Protein AF-0000000074180833 (afdb_homodimer)

Foldseek 3Di:
DPDPPDDFLDPPQWDDDPQKTKHWDFWWDFLVVQQVVQQVDDDVPWTKGFADDADPVSQVVQVVNVCVVPNPDFFKAFGQWFQVPHPPDIDGPRRDDPHDFFADPCPDPLQVVHDPAGQTTKIFGDDPVDPDTHIYGGHRGGIGIGMMMIGGPDPD/DPDPPDDFLDPPQWDDDPQKTKHWDFWWDFLVVQQVVQQVDDDVPWTKGFADDADPVSQVVVVVNVCVVPNPDWFKAFGQWFQVVHPPDIDGPRRDDPRDFFADPCPDPLQVVHDPAGQTTKIFGDDPVDPDTHIYGGHRGGIGIGMMMIGGPDPD

Radius of gyration: 21.9 Å; Cα contacts (8 Å, |Δi|>4): 669; chains: 2; bounding box: 54×66×47 Å

Solvent-accessible surface area (backbone atoms only — not comparable to full-atom values): 16828 Å² total; per-residue (Å²): 126,49,66,70,58,11,56,60,50,35,62,91,88,36,44,74,55,95,67,26,21,34,37,58,42,82,48,73,28,27,50,67,55,44,34,52,55,24,44,74,40,62,56,88,92,45,56,20,22,26,29,76,57,69,41,70,69,51,48,53,46,55,51,48,55,44,39,54,41,44,63,93,56,80,58,51,27,39,40,20,40,28,18,79,90,40,83,89,50,66,41,33,74,72,68,55,82,81,77,46,86,56,58,30,93,79,36,73,52,51,32,75,88,49,67,93,54,63,23,39,27,30,27,41,33,65,40,88,90,38,93,52,73,26,30,38,46,32,51,44,76,53,62,31,23,34,34,28,29,31,73,32,60,72,54,97,126,50,63,71,60,14,54,58,50,36,62,92,86,36,44,77,56,95,70,26,21,33,38,58,40,82,48,74,27,26,51,69,56,43,34,53,56,25,45,74,40,63,57,89,92,43,57,21,22,27,29,75,57,68,41,72,70,50,47,54,46,55,51,49,54,45,40,56,42,43,64,92,56,78,58,51,27,41,40,20,40,30,18,79,90,41,82,90,50,66,41,32,74,72,68,54,81,80,77,45,84,56,58,31,93,80,36,74,52,52,32,75,88,48,69,95,55,63,23,38,26,30,27,40,34,66,40,89,93,39,94,54,74,25,33,38,46,32,49,44,76,53,63,32,24,35,34,28,30,30,73,32,59,72,51,92

Secondary structure (DSSP, 8-state):
--------SS-TT-EEETTEEEEEEEEEE-HHHHHHHHHT-EETTEEPEEPP--SHHHHHHHHHHHHHHSTT----EEEEEE-SSSTT--EETT--------B-TT---TTTTSSS----EEEEE--TT-SS-EEEEE-TTS-EEEEEEEE-----/--------SS-TT-EEETTEEEEEEEEEE-HHHHHHHHHT-EETTEEPEEPP--SHHHHHHHHHHHHHHSTT----EEEEEE-SSSTT--EETT--------B-TT---TTTTS-S----EEEEE--TT-SS-EEEEE-TTS-EEEEEEEE-----

InterPro domains:
  IPR001304 C-type lectin-like [PF00059] (28-149)
  IPR001304 C-type lectin-like [PS50041] (17-149)
  IPR001304 C-type lectin-like [SM00034] (10-149)
  IPR016186 C-type lectin-like/link domain superfamily [G3DSA:3.10.100.10] (4-153)
  IPR016187 C-type lectin fold [SSF56436] (8-151)
  IPR018378 C-type lectin, conserved site [PS00615] (121-148)
  IPR033988 CEL-1-like C-type lectin-like domain [cd03589] (10-150)
  IPR050111 C-type lectin and snaclec domain-containing protein [PTHR22803] (10-151)

Sequence (312 aa):
MPELPRASLCPLFWMEFKGHCYRFFPLNKTWAEADFYCSEFSIGRKSAKLASIHSWEENVFVYDLVNSCVPGIPADIWTGLHDHRQEGQFEWTDGSSYDYSYWDGSQPDDGVHADPEEEDCVQIWYRPSSALRSWNDNTCNHKFPFVCKIASLTIHMPELPRASLCPLFWMEFKGHCYRFFPLNKTWAEADFYCSEFSIGRKSAKLASIHSWEENVFVYDLVNSCVPGIPADIWTGLHDHRQEGQFEWTDGSSYDYSYWDGSQPDDGVHADPEEEDCVQIWYRPSSALRSWNDNTCNHKFPFVCKIASLTIH

Structure (mmCIF, N/CA/C/O backbone):
data_AF-0000000074180833-model_v1
#
loop_
_entity.id
_entity.type
_entity.pdbx_description
1 polymer 'C-type lectin domain containing 19A'
#
loop_
_atom_site.group_PDB
_atom_site.id
_atom_site.type_symbol
_atom_site.label_atom_id
_atom_site.label_alt_id
_atom_site.label_comp_id
_atom_site.label_asym_id
_atom_site.label_entity_id
_atom_site.label_seq_id
_atom_site.pdbx_PDB_ins_code
_atom_site.Cartn_x
_atom_site.Cartn_y
_atom_site.Cartn_z
_atom_site.occupancy
_atom_site.B_iso_or_equiv
_atom_site.auth_seq_id
_atom_site.auth_comp_id
_atom_site.auth_asym_id
_atom_site.auth_atom_id
_atom_site.pdbx_PDB_model_num
ATOM 1 N N . MET A 1 1 ? -33.906 3.855 -0.219 1 28.27 1 MET A N 1
ATOM 2 C CA . MET A 1 1 ? -33.156 3.732 1.027 1 28.27 1 MET A CA 1
ATOM 3 C C . MET A 1 1 ? -31.641 3.662 0.753 1 28.27 1 MET A C 1
ATOM 5 O O . MET A 1 1 ? -31.203 2.861 -0.07 1 28.27 1 MET A O 1
ATOM 9 N N . PRO A 1 2 ? -30.891 4.742 0.968 1 34.78 2 PRO A N 1
ATOM 10 C CA . PRO A 1 2 ? -29.531 4.871 0.442 1 34.78 2 PRO A CA 1
ATOM 11 C C . PRO A 1 2 ? -28.641 3.678 0.798 1 34.78 2 PRO A C 1
ATOM 13 O O . PRO A 1 2 ? -28.844 3.041 1.836 1 34.78 2 PRO A O 1
ATOM 16 N N . GLU A 1 3 ? -28.344 2.932 -0.045 1 35.91 3 GLU A N 1
ATOM 17 C CA . GLU A 1 3 ? -27.625 1.681 0.172 1 35.91 3 GLU A CA 1
ATOM 18 C C . GLU A 1 3 ? -26.438 1.884 1.104 1 35.91 3 GLU A C 1
ATOM 20 O O . GLU A 1 3 ? -25.672 2.842 0.948 1 35.91 3 GLU A O 1
ATOM 25 N N . LEU A 1 4 ? -26.516 1.565 2.365 1 40.34 4 LEU A N 1
ATOM 26 C CA . LEU A 1 4 ? -25.609 1.71 3.492 1 40.34 4 LEU A CA 1
ATOM 27 C C . LEU A 1 4 ? -24.203 1.274 3.107 1 40.34 4 LEU A C 1
ATOM 29 O O . LEU A 1 4 ? -24.016 0.23 2.475 1 40.34 4 LEU A O 1
ATOM 33 N N . PRO A 1 5 ? -23.219 2.131 3.025 1 46.16 5 PRO A N 1
ATOM 34 C CA . PRO A 1 5 ? -21.859 1.844 2.602 1 46.16 5 PRO A CA 1
ATOM 35 C C . PRO A 1 5 ? -21.25 0.636 3.318 1 46.16 5 PRO A C 1
ATOM 37 O O . PRO A 1 5 ? -21.516 0.426 4.504 1 46.16 5 PRO A O 1
ATOM 40 N N . ARG A 1 6 ? -21.188 -0.464 2.824 1 48.06 6 ARG A N 1
ATOM 41 C CA . ARG A 1 6 ? -20.703 -1.73 3.367 1 48.06 6 ARG A CA 1
ATOM 42 C C . ARG A 1 6 ? -19.25 -1.625 3.779 1 48.06 6 ARG A C 1
ATOM 44 O O . ARG A 1 6 ? -18.438 -1.026 3.068 1 48.06 6 ARG A O 1
ATOM 51 N N . ALA A 1 7 ? -18.984 -1.642 5.184 1 53.84 7 ALA A N 1
ATOM 52 C CA . ALA A 1 7 ? -17.641 -1.723 5.773 1 53.84 7 ALA A CA 1
ATOM 53 C C . ALA A 1 7 ? -16.812 -2.811 5.102 1 53.84 7 ALA A C 1
ATOM 55 O O . ALA A 1 7 ? -17.359 -3.814 4.633 1 53.84 7 ALA A O 1
ATOM 56 N N . SER A 1 8 ? -15.609 -2.527 4.742 1 62.62 8 SER A N 1
ATOM 57 C CA . SER A 1 8 ? -14.727 -3.537 4.16 1 62.62 8 SER A CA 1
ATOM 58 C C . SER A 1 8 ? -14.695 -4.801 5.012 1 62.62 8 SER A C 1
ATOM 60 O O . SER A 1 8 ? -14.711 -4.727 6.242 1 62.62 8 SER A O 1
ATOM 62 N N . LEU A 1 9 ? -14.984 -6.031 4.367 1 78.12 9 LEU A N 1
ATOM 63 C CA . LEU A 1 9 ? -14.93 -7.344 5 1 78.12 9 LEU A CA 1
ATOM 64 C C . LEU A 1 9 ? -13.492 -7.836 5.109 1 78.12 9 LEU A C 1
ATOM 66 O O . LEU A 1 9 ? -13.25 -9 5.453 1 78.12 9 LEU A O 1
ATOM 70 N N . CYS A 1 10 ? -12.586 -6.871 4.82 1 88.88 10 CYS A N 1
ATOM 71 C CA . CYS A 1 10 ? -11.18 -7.254 4.891 1 88.88 10 CYS A CA 1
ATOM 72 C C . CYS A 1 10 ? -10.508 -6.625 6.105 1 88.88 10 CYS A C 1
ATOM 74 O O . CYS A 1 10 ? -10.914 -5.559 6.566 1 88.88 10 CYS A O 1
ATOM 76 N N . PRO A 1 11 ? -9.469 -7.348 6.695 1 88.38 11 PRO A N 1
ATOM 77 C CA . PRO A 1 11 ? -8.68 -6.719 7.758 1 88.38 11 PRO A CA 1
ATOM 78 C C . PRO A 1 11 ? -8.047 -5.398 7.32 1 88.38 11 PRO A C 1
ATOM 80 O O . PRO A 1 11 ? -7.922 -5.137 6.121 1 88.38 11 PRO A O 1
ATOM 83 N N . LEU A 1 12 ? -7.695 -4.605 8.312 1 88.5 12 LEU A N 1
ATOM 84 C CA . LEU A 1 12 ? -7.031 -3.338 8.023 1 88.5 12 LEU A CA 1
ATOM 85 C C . LEU A 1 12 ? -5.793 -3.555 7.16 1 88.5 12 LEU A C 1
ATOM 87 O O . LEU A 1 12 ? -5.016 -4.48 7.406 1 88.5 12 LEU A O 1
ATOM 91 N N . PHE A 1 13 ? -5.652 -2.758 6.051 1 92 13 PHE A N 1
ATOM 92 C CA . PHE A 1 13 ? -4.523 -2.664 5.133 1 92 13 PHE A CA 1
ATOM 93 C C . PHE A 1 13 ? -4.57 -3.783 4.098 1 92 13 PHE A C 1
ATOM 95 O O . PHE A 1 13 ? -3.607 -3.994 3.357 1 92 13 PHE A O 1
ATOM 102 N N . TRP A 1 14 ? -5.641 -4.57 4.172 1 93.06 14 TRP A N 1
ATOM 103 C CA . TRP A 1 14 ? -5.918 -5.492 3.076 1 93.06 14 TRP A CA 1
ATOM 104 C C . TRP A 1 14 ? -6.934 -4.898 2.105 1 93.06 14 TRP A C 1
ATOM 106 O O . TRP A 1 14 ? -7.883 -4.23 2.523 1 93.06 14 TRP A O 1
ATOM 116 N N . MET A 1 15 ? -6.75 -5.188 0.829 1 92.88 15 MET A N 1
ATOM 117 C CA . MET A 1 15 ? -7.613 -4.629 -0.208 1 92.88 15 MET A CA 1
ATOM 118 C C . MET A 1 15 ? -8.594 -5.672 -0.721 1 92.88 15 MET A C 1
ATOM 120 O O . MET A 1 15 ? -8.211 -6.805 -1.015 1 92.88 15 MET A O 1
ATOM 124 N N . GLU A 1 16 ? -9.828 -5.219 -0.763 1 91.12 16 GLU A N 1
ATOM 125 C CA . GLU A 1 16 ? -10.859 -6.141 -1.216 1 91.12 16 GLU A CA 1
ATOM 126 C C . GLU A 1 16 ? -10.984 -6.133 -2.738 1 91.12 16 GLU A C 1
ATOM 128 O O . GLU A 1 16 ? -10.938 -5.07 -3.363 1 91.12 16 GLU A O 1
ATOM 133 N N . PHE A 1 17 ? -11.117 -7.352 -3.312 1 93 17 PHE A N 1
ATOM 134 C CA . PHE A 1 17 ? -11.43 -7.523 -4.727 1 93 17 PHE A CA 1
ATOM 135 C C . PHE A 1 17 ? -12.266 -8.773 -4.949 1 93 17 PHE A C 1
ATOM 137 O O . PHE A 1 17 ? -11.789 -9.891 -4.758 1 93 17 PHE A O 1
ATOM 144 N N . LYS A 1 18 ? -13.477 -8.578 -5.316 1 91.56 18 LYS A N 1
ATOM 145 C CA . LYS A 1 18 ? -14.406 -9.641 -5.68 1 91.56 18 LYS A CA 1
ATOM 146 C C . LYS A 1 18 ? -14.438 -10.734 -4.617 1 91.56 18 LYS A C 1
ATOM 148 O O . LYS A 1 18 ? -14.266 -11.914 -4.926 1 91.56 18 LYS A O 1
ATOM 153 N N . GLY A 1 19 ? -14.617 -10.344 -3.391 1 90.12 19 GLY A N 1
ATOM 154 C CA . GLY A 1 19 ? -14.891 -11.273 -2.307 1 90.12 19 GLY A CA 1
ATOM 155 C C . GLY A 1 19 ? -13.633 -11.805 -1.649 1 90.12 19 GLY A C 1
ATOM 156 O O . GLY A 1 19 ? -13.703 -12.703 -0.803 1 90.12 19 GLY A O 1
ATOM 157 N N . HIS A 1 20 ? -12.5 -11.32 -2.055 1 94.56 20 HIS A N 1
ATOM 158 C CA . HIS A 1 20 ? -11.234 -11.711 -1.449 1 94.56 20 HIS A CA 1
ATOM 159 C C . HIS A 1 20 ? -10.438 -10.484 -0.995 1 94.56 20 HIS A C 1
ATOM 161 O O . HIS A 1 20 ? -10.672 -9.375 -1.476 1 94.56 20 HIS A O 1
ATOM 167 N N . CYS A 1 21 ? -9.586 -10.742 -0.069 1 94.81 21 CYS A N 1
ATOM 168 C CA . CYS A 1 21 ? -8.695 -9.711 0.456 1 94.81 21 CYS A CA 1
ATOM 169 C C . CYS A 1 21 ? -7.254 -9.969 0.035 1 94.81 21 CYS A C 1
ATOM 171 O O . CYS A 1 21 ? -6.773 -11.102 0.103 1 94.81 21 CYS A O 1
ATOM 173 N N . TYR A 1 22 ? -6.633 -8.891 -0.396 1 96.62 22 TYR A N 1
ATOM 174 C CA . TYR A 1 22 ? -5.27 -8.984 -0.896 1 96.62 22 TYR A CA 1
ATOM 175 C C . TYR A 1 22 ? -4.348 -8.023 -0.161 1 96.62 22 TYR A C 1
ATOM 177 O O . TYR A 1 22 ? -4.766 -6.922 0.214 1 96.62 22 TYR A O 1
ATOM 185 N N . ARG A 1 23 ? -3.111 -8.383 0.013 1 96.25 23 ARG A N 1
ATOM 186 C CA . ARG A 1 23 ? -2.111 -7.484 0.581 1 96.25 23 ARG A CA 1
ATOM 187 C C . ARG A 1 23 ? -0.733 -7.754 -0.016 1 96.25 23 ARG A C 1
ATOM 189 O O . ARG A 1 23 ? -0.323 -8.906 -0.15 1 96.25 23 ARG A O 1
ATOM 196 N N . PHE A 1 24 ? -0.139 -6.672 -0.469 1 95.31 24 PHE A N 1
ATOM 197 C CA . PHE A 1 24 ? 1.22 -6.734 -0.996 1 95.31 24 PHE A CA 1
ATOM 198 C C . PHE A 1 24 ? 2.242 -6.594 0.125 1 95.31 24 PHE A C 1
ATOM 200 O O . PHE A 1 24 ? 2.088 -5.754 1.014 1 95.31 24 PHE A O 1
ATOM 207 N N . PHE A 1 25 ? 3.219 -7.406 0.114 1 95.12 25 PHE A N 1
ATOM 208 C CA . PHE A 1 25 ? 4.328 -7.328 1.058 1 95.12 25 PHE A CA 1
ATOM 209 C C . PHE A 1 25 ? 5.641 -7.07 0.329 1 95.12 25 PHE A C 1
ATOM 211 O O . PHE A 1 25 ? 6.172 -7.957 -0.343 1 95.12 25 PHE A O 1
ATOM 218 N N . PRO A 1 26 ? 6.137 -5.902 0.49 1 92.31 26 PRO A N 1
ATOM 219 C CA . PRO A 1 26 ? 7.406 -5.562 -0.16 1 92.31 26 PRO A CA 1
ATOM 220 C C . PRO A 1 26 ? 8.617 -6.137 0.57 1 92.31 26 PRO A C 1
ATOM 222 O O . PRO A 1 26 ? 9.547 -5.402 0.903 1 92.31 26 PRO A O 1
ATOM 225 N N . LEU A 1 27 ? 8.648 -7.395 0.809 1 92.88 27 LEU A N 1
ATOM 226 C CA . LEU A 1 27 ? 9.711 -8.172 1.438 1 92.88 27 LEU A CA 1
ATOM 227 C C . LEU A 1 27 ? 10.25 -9.227 0.483 1 92.88 27 LEU A C 1
ATOM 229 O O . LEU A 1 27 ? 9.477 -9.977 -0.123 1 92.88 27 LEU A O 1
ATOM 233 N N . ASN A 1 28 ? 11.539 -9.219 0.382 1 95.25 28 ASN A N 1
ATOM 234 C CA . ASN A 1 28 ? 12.141 -10.242 -0.473 1 95.25 28 ASN A CA 1
ATOM 235 C C . ASN A 1 28 ? 12.258 -11.578 0.252 1 95.25 28 ASN A C 1
ATOM 237 O O . ASN A 1 28 ? 13.023 -11.703 1.206 1 95.25 28 ASN A O 1
ATOM 241 N N . LYS A 1 29 ? 11.5 -12.523 -0.251 1 97.56 29 LYS A N 1
ATOM 242 C CA . LYS A 1 29 ? 11.492 -13.867 0.32 1 97.56 29 LYS A CA 1
ATOM 243 C C . LYS A 1 29 ? 11.5 -14.93 -0.775 1 97.56 29 LYS A C 1
ATOM 245 O O . LYS A 1 29 ? 11.133 -14.656 -1.918 1 97.56 29 LYS A O 1
ATOM 250 N N . THR A 1 30 ? 12.008 -16.141 -0.443 1 98.19 30 THR A N 1
ATOM 251 C CA . THR A 1 30 ? 11.789 -17.266 -1.34 1 98.19 30 THR A CA 1
ATOM 252 C C . THR A 1 30 ? 10.305 -17.594 -1.448 1 98.19 30 THR A C 1
ATOM 254 O O . THR A 1 30 ? 9.5 -17.109 -0.647 1 98.19 30 THR A O 1
ATOM 257 N N . TRP A 1 31 ? 10.023 -18.391 -2.432 1 98.06 31 TRP A N 1
ATOM 258 C CA . TRP A 1 31 ? 8.617 -18.719 -2.646 1 98.06 31 TRP A CA 1
ATOM 259 C C . TRP A 1 31 ? 8.016 -19.391 -1.408 1 98.06 31 TRP A C 1
ATOM 261 O O . TRP A 1 31 ? 6.934 -19 -0.958 1 98.06 31 TRP A O 1
ATOM 271 N N . ALA A 1 32 ? 8.75 -20.391 -0.841 1 98.06 32 ALA A N 1
ATOM 272 C CA . ALA A 1 32 ? 8.281 -21.125 0.333 1 98.06 32 ALA A CA 1
ATOM 273 C C . ALA A 1 32 ? 8.141 -20.188 1.538 1 98.06 32 ALA A C 1
ATOM 275 O O . ALA A 1 32 ? 7.156 -20.266 2.273 1 98.06 32 ALA A O 1
ATOM 276 N N . GLU A 1 33 ? 9.117 -19.344 1.721 1 98.56 33 GLU A N 1
ATOM 277 C CA . GLU A 1 33 ? 9.07 -18.375 2.816 1 98.56 33 GLU A CA 1
ATOM 278 C C . GLU A 1 33 ? 7.895 -17.406 2.654 1 98.56 33 GLU A C 1
ATOM 280 O O . GLU A 1 33 ? 7.246 -17.047 3.637 1 98.56 33 GLU A O 1
ATOM 285 N N . ALA A 1 34 ? 7.684 -16.984 1.454 1 98.62 34 ALA A N 1
ATOM 286 C CA . ALA A 1 34 ? 6.582 -16.062 1.17 1 98.62 34 ALA A CA 1
ATOM 287 C C . ALA A 1 34 ? 5.234 -16.703 1.488 1 98.62 34 ALA A C 1
ATOM 289 O O . ALA A 1 34 ? 4.375 -16.094 2.115 1 98.62 34 ALA A O 1
ATOM 290 N N . ASP A 1 35 ? 5.062 -17.969 1.062 1 98.5 35 ASP A N 1
ATOM 291 C CA . ASP A 1 35 ? 3.811 -18.672 1.336 1 98.5 35 ASP A CA 1
ATOM 292 C C . ASP A 1 35 ? 3.604 -18.859 2.838 1 98.5 35 ASP A C 1
ATOM 294 O O . ASP A 1 35 ? 2.486 -18.719 3.338 1 98.5 35 ASP A O 1
ATOM 298 N N . PHE A 1 36 ? 4.656 -19.156 3.475 1 98.38 36 PHE A N 1
ATOM 299 C CA . PHE A 1 36 ? 4.59 -19.312 4.922 1 98.38 36 PHE A CA 1
ATOM 300 C C . PHE A 1 36 ? 4.238 -17.984 5.586 1 98.38 36 PHE A C 1
ATOM 302 O O . PHE A 1 36 ? 3.439 -17.938 6.523 1 98.38 36 PHE A O 1
ATOM 309 N N . TYR A 1 37 ? 4.816 -16.984 5.148 1 98.12 37 TYR A N 1
ATOM 310 C CA . TYR A 1 37 ? 4.527 -15.664 5.688 1 98.12 37 TYR A CA 1
ATOM 311 C C . TYR A 1 37 ? 3.049 -15.32 5.531 1 98.12 37 TYR A C 1
ATOM 313 O O . TYR A 1 37 ? 2.418 -14.828 6.469 1 98.12 37 TYR A O 1
ATOM 321 N N . CYS A 1 38 ? 2.492 -15.562 4.355 1 98.5 38 CYS A N 1
ATOM 322 C CA . CYS A 1 38 ? 1.073 -15.32 4.121 1 98.5 38 CYS A CA 1
ATOM 323 C C . CYS A 1 38 ? 0.212 -16.109 5.098 1 98.5 38 CYS A C 1
ATOM 325 O O . CYS A 1 38 ? -0.794 -15.602 5.598 1 98.5 38 CYS A O 1
ATOM 327 N N . SER A 1 39 ? 0.581 -17.297 5.418 1 97.75 39 SER A N 1
ATOM 328 C CA . SER A 1 39 ? -0.226 -18.188 6.246 1 97.75 39 SER A CA 1
ATOM 329 C C . SER A 1 39 ? -0.334 -17.672 7.676 1 97.75 39 SER A C 1
ATOM 331 O O . SER A 1 39 ? -1.17 -18.141 8.453 1 97.75 39 SER A O 1
ATOM 333 N N . GLU A 1 40 ? 0.488 -16.719 8.023 1 96.38 40 GLU A N 1
ATOM 334 C CA . GLU A 1 40 ? 0.442 -16.109 9.352 1 96.38 40 GLU A CA 1
ATOM 335 C C . GLU A 1 40 ? -0.807 -15.25 9.531 1 96.38 40 GLU A C 1
ATOM 337 O O . GLU A 1 40 ? -1.161 -14.875 10.648 1 96.38 40 GLU A O 1
ATOM 342 N N . PHE A 1 41 ? -1.421 -14.938 8.469 1 95.56 41 PHE A N 1
ATOM 343 C CA . PHE A 1 41 ? -2.637 -14.133 8.508 1 95.56 41 PHE A CA 1
ATOM 344 C C . PHE A 1 41 ? -3.871 -15.008 8.32 1 95.56 41 PHE A C 1
ATOM 346 O O . PHE A 1 41 ? -3.875 -15.906 7.473 1 95.56 41 PHE A O 1
ATOM 353 N N . SER A 1 42 ? -4.828 -14.773 9.156 1 93.06 42 SER A N 1
ATOM 354 C CA . SER A 1 42 ? -6.039 -15.586 9.078 1 93.06 42 SER A CA 1
ATOM 355 C C . SER A 1 42 ? -7.285 -14.75 9.367 1 93.06 42 SER A C 1
ATOM 357 O O . SER A 1 42 ? -7.199 -13.703 10.008 1 93.06 42 SER A O 1
ATOM 359 N N . ILE A 1 43 ? -8.289 -15.062 8.719 1 86.75 43 ILE A N 1
ATOM 360 C CA . ILE A 1 43 ? -9.633 -14.594 9.023 1 86.75 43 ILE A CA 1
ATOM 361 C C . ILE A 1 43 ? -10.508 -15.766 9.445 1 86.75 43 ILE A C 1
ATOM 363 O O . ILE A 1 43 ? -10.828 -16.641 8.633 1 86.75 43 ILE A O 1
ATOM 367 N N . GLY A 1 44 ? -10.906 -15.758 10.68 1 84.31 44 GLY A N 1
ATOM 368 C CA . GLY A 1 44 ? -11.57 -16.953 11.18 1 84.31 44 GLY A CA 1
ATOM 369 C C . GLY A 1 44 ? -10.711 -18.203 11.086 1 84.31 44 GLY A C 1
ATOM 370 O O . GLY A 1 44 ? -9.578 -18.219 11.578 1 84.31 44 GLY A O 1
ATOM 371 N N . ARG A 1 45 ? -11.289 -19.172 10.406 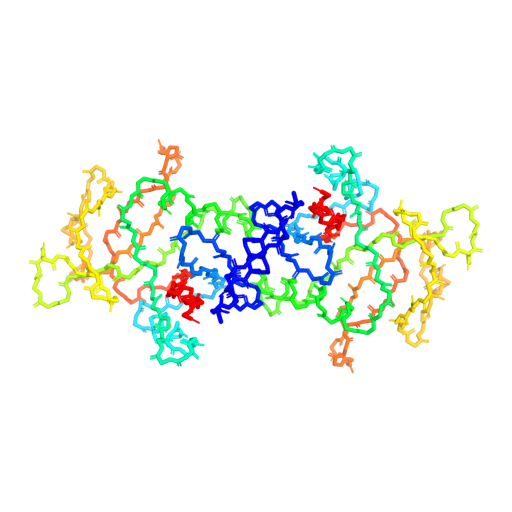1 86.94 45 ARG A N 1
ATOM 372 C CA . ARG A 1 45 ? -10.57 -20.422 10.281 1 86.94 45 ARG A CA 1
ATOM 373 C C . ARG A 1 45 ? -9.789 -20.484 8.969 1 86.94 45 ARG A C 1
ATOM 375 O O . ARG A 1 45 ? -9.078 -21.453 8.703 1 86.94 45 ARG A O 1
ATOM 382 N N . LYS A 1 46 ? -9.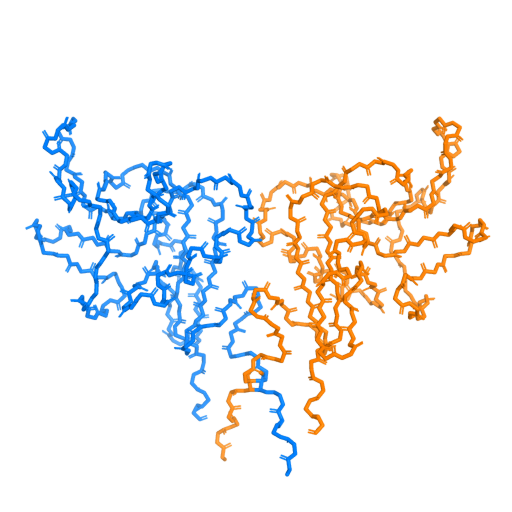875 -19.406 8.219 1 90.44 46 LYS A N 1
ATOM 383 C CA . LYS A 1 46 ? -9.203 -19.422 6.922 1 90.44 46 LYS A CA 1
ATOM 384 C C . LYS A 1 46 ? -7.867 -18.688 6.984 1 90.44 46 LYS A C 1
ATOM 386 O O . LYS A 1 46 ? -7.789 -17.578 7.539 1 90.44 46 LYS A O 1
ATOM 391 N N . SER A 1 47 ? -6.828 -19.359 6.484 1 95.31 47 SER A N 1
ATOM 392 C CA . SER A 1 47 ? -5.5 -18.75 6.438 1 95.31 47 SER A CA 1
ATOM 393 C C . SER A 1 47 ? -5.191 -18.203 5.047 1 95.31 47 SER A C 1
ATOM 395 O O . SER A 1 47 ? -5.656 -18.75 4.043 1 95.31 47 SER A O 1
ATOM 397 N N . ALA A 1 48 ? -4.441 -17.109 5.062 1 97.94 48 ALA A N 1
ATOM 398 C CA . ALA A 1 48 ? -4.027 -16.531 3.783 1 97.94 48 ALA A CA 1
ATOM 399 C C . ALA A 1 48 ? -2.971 -17.406 3.107 1 97.94 48 ALA A C 1
ATOM 401 O O . ALA A 1 48 ? -2.279 -18.172 3.771 1 97.94 48 ALA A O 1
ATOM 402 N N . LYS A 1 49 ? -2.926 -17.297 1.775 1 98.44 49 LYS A N 1
ATOM 403 C CA . LYS A 1 49 ? -1.924 -17.938 0.924 1 98.44 49 LYS A CA 1
ATOM 404 C C . LYS A 1 49 ? -1.394 -16.953 -0.122 1 98.44 49 LYS A C 1
ATOM 406 O O . LYS A 1 49 ? -1.949 -15.867 -0.304 1 98.44 49 LYS A O 1
ATOM 411 N N . LEU A 1 50 ? -0.262 -17.328 -0.69 1 98.81 50 LEU A N 1
ATOM 412 C CA . LEU A 1 50 ? 0.12 -16.578 -1.887 1 98.81 50 LEU A CA 1
ATOM 413 C C . LEU A 1 50 ? -1.039 -16.516 -2.875 1 98.81 50 LEU A C 1
ATOM 415 O O . LEU A 1 50 ? -1.779 -17.484 -3.041 1 98.81 50 LEU A O 1
ATOM 419 N N . ALA A 1 51 ? -1.101 -15.414 -3.582 1 98.56 51 ALA A N 1
ATOM 420 C CA . ALA A 1 51 ? -2.297 -15.07 -4.348 1 98.56 51 ALA A CA 1
ATOM 421 C C . ALA A 1 51 ? -2.492 -16.031 -5.52 1 98.56 51 ALA A C 1
ATOM 423 O O . ALA A 1 51 ? -1.548 -16.312 -6.262 1 98.56 51 ALA A O 1
ATOM 424 N N . SER A 1 52 ? -3.701 -16.547 -5.598 1 98.69 52 SER A N 1
ATOM 425 C CA . SER A 1 52 ? -4.156 -17.219 -6.816 1 98.69 52 SER A CA 1
ATOM 426 C C . SER A 1 52 ? -4.871 -16.234 -7.738 1 98.69 52 SER A C 1
ATOM 428 O O . SER A 1 52 ? -5.414 -15.227 -7.285 1 98.69 52 SER A O 1
ATOM 430 N N . ILE A 1 53 ? -4.824 -16.469 -9.016 1 97.81 53 ILE A N 1
ATOM 431 C CA . ILE A 1 53 ? -5.383 -15.562 -10.016 1 97.81 53 ILE A CA 1
ATOM 432 C C . ILE A 1 53 ? -6.262 -16.344 -10.984 1 97.81 53 ILE A C 1
ATOM 434 O O . ILE A 1 53 ? -5.805 -17.312 -11.602 1 97.81 53 ILE A O 1
ATOM 438 N N . HIS A 1 54 ? -7.559 -15.867 -11.156 1 98.06 54 HIS A N 1
ATOM 439 C CA . HIS A 1 54 ? -8.516 -16.703 -11.867 1 98.06 54 HIS A CA 1
ATOM 440 C C . HIS A 1 54 ? -9.18 -15.945 -13.008 1 98.06 54 HIS A C 1
ATOM 442 O O . HIS A 1 54 ? -10.156 -16.422 -13.594 1 98.06 54 HIS A O 1
ATOM 448 N N . SER A 1 55 ? -8.688 -14.727 -13.281 1 97.06 55 SER A N 1
ATOM 449 C CA . SER A 1 55 ? -9.203 -13.945 -14.406 1 97.06 55 SER A CA 1
ATOM 450 C C . SER A 1 55 ? -8.25 -12.812 -14.773 1 97.06 55 SER A C 1
ATOM 452 O O . SER A 1 55 ? -7.316 -12.508 -14.031 1 97.06 55 SER A O 1
ATOM 454 N N . TRP A 1 56 ? -8.547 -12.273 -15.961 1 94.94 56 TRP A N 1
ATOM 455 C CA . TRP A 1 56 ? -7.773 -11.117 -16.391 1 94.94 56 TRP A CA 1
ATOM 456 C C . TRP A 1 56 ? -7.938 -9.953 -15.43 1 94.94 56 TRP A C 1
ATOM 458 O O . TRP A 1 56 ? -6.961 -9.281 -15.078 1 94.94 56 TRP A O 1
ATOM 468 N N . GLU A 1 57 ? -9.102 -9.688 -14.977 1 95.94 57 GLU A N 1
ATOM 469 C CA . GLU A 1 57 ? -9.367 -8.602 -14.047 1 95.94 57 GLU A CA 1
ATOM 470 C C . GLU A 1 57 ? -8.586 -8.781 -12.742 1 95.94 57 GLU A C 1
ATOM 472 O O . GLU A 1 57 ? -8.039 -7.82 -12.203 1 95.94 57 GLU A O 1
ATOM 477 N N . GLU A 1 58 ? -8.602 -9.977 -12.289 1 96.44 58 GLU A N 1
ATOM 478 C CA . GLU A 1 58 ? -7.871 -10.281 -11.062 1 96.44 58 GLU A CA 1
ATOM 479 C C . GLU A 1 58 ? -6.363 -10.117 -11.258 1 96.44 58 GLU A C 1
ATOM 481 O O . GLU A 1 58 ? -5.664 -9.641 -10.367 1 96.44 58 GLU A O 1
ATOM 486 N N . ASN A 1 59 ? -5.879 -10.477 -12.43 1 94.88 59 ASN A N 1
ATOM 487 C CA . ASN A 1 59 ? -4.473 -10.312 -12.781 1 94.88 59 ASN A CA 1
ATOM 488 C C . ASN A 1 59 ? -4.059 -8.844 -12.773 1 94.88 59 ASN A C 1
ATOM 490 O O . ASN A 1 59 ? -3.035 -8.492 -12.188 1 94.88 59 ASN A O 1
ATOM 494 N N . VAL A 1 60 ? -4.816 -8.055 -13.359 1 92.12 60 VAL A N 1
ATOM 495 C CA . VAL A 1 60 ? -4.566 -6.621 -13.422 1 92.12 60 VAL A CA 1
ATOM 496 C C . VAL A 1 60 ? -4.652 -6.02 -12.016 1 92.12 60 VAL A C 1
ATOM 498 O O . VAL A 1 60 ? -3.84 -5.168 -11.648 1 92.12 60 VAL A O 1
ATOM 501 N N . PHE A 1 61 ? -5.586 -6.539 -11.211 1 94.19 61 PHE A N 1
ATOM 502 C CA . PHE A 1 61 ? -5.762 -6.039 -9.852 1 94.19 61 PHE A CA 1
ATOM 503 C C . PHE A 1 61 ? -4.504 -6.277 -9.023 1 94.19 61 PHE A C 1
ATOM 505 O O . PHE A 1 61 ? -4.047 -5.379 -8.312 1 94.19 61 PHE A O 1
ATOM 512 N N . VAL A 1 62 ? -4.031 -7.473 -9.109 1 94.44 62 VAL A N 1
ATOM 513 C CA . VAL A 1 62 ? -2.859 -7.836 -8.32 1 94.44 62 VAL A CA 1
ATOM 514 C C . VAL A 1 62 ? -1.686 -6.934 -8.695 1 94.44 62 VAL A C 1
ATOM 516 O O . VAL A 1 62 ? -0.994 -6.41 -7.816 1 94.44 62 VAL A O 1
ATOM 519 N N . TYR A 1 63 ? -1.551 -6.727 -9.906 1 90.94 63 TYR A N 1
ATOM 520 C CA . TYR A 1 63 ? -0.475 -5.863 -10.375 1 90.94 63 TYR A CA 1
ATOM 521 C C . TYR A 1 63 ? -0.683 -4.43 -9.906 1 90.94 63 TYR A C 1
ATOM 523 O O . TYR A 1 63 ? 0.264 -3.766 -9.477 1 90.94 63 TYR A O 1
ATOM 531 N N . ASP A 1 64 ? -1.828 -3.939 -10.055 1 91.38 64 ASP A N 1
ATOM 532 C CA . ASP A 1 64 ? -2.139 -2.572 -9.648 1 91.38 64 ASP A CA 1
ATOM 533 C C . ASP A 1 64 ? -1.938 -2.387 -8.148 1 91.38 64 ASP A C 1
ATOM 535 O O . ASP A 1 64 ? -1.544 -1.31 -7.695 1 91.38 64 ASP A O 1
ATOM 539 N N . LEU A 1 65 ? -2.305 -3.404 -7.406 1 92.62 65 LEU A N 1
ATOM 540 C CA . LEU A 1 65 ? -2.08 -3.365 -5.965 1 92.62 65 LEU A CA 1
ATOM 541 C C . LEU A 1 65 ? -0.603 -3.154 -5.652 1 92.62 65 LEU A C 1
ATOM 543 O O . LEU A 1 65 ? -0.254 -2.309 -4.824 1 92.62 65 LEU A O 1
ATOM 547 N N . VAL A 1 66 ? 0.251 -3.846 -6.332 1 91.19 66 VAL A N 1
ATOM 548 C CA . VAL A 1 66 ? 1.693 -3.729 -6.145 1 91.19 66 VAL A CA 1
ATOM 549 C C . VAL A 1 66 ? 2.152 -2.328 -6.543 1 91.19 66 VAL A C 1
ATOM 551 O O . VAL A 1 66 ? 2.887 -1.673 -5.801 1 91.19 66 VAL A O 1
ATOM 554 N N . ASN A 1 67 ? 1.676 -1.878 -7.66 1 88.75 67 ASN A N 1
ATOM 555 C CA . ASN A 1 67 ? 2.066 -0.57 -8.18 1 88.75 67 ASN A CA 1
ATOM 556 C C . ASN A 1 67 ? 1.603 0.556 -7.258 1 88.75 67 ASN A C 1
ATOM 558 O O . ASN A 1 67 ? 2.234 1.613 -7.199 1 88.75 67 ASN A O 1
ATOM 562 N N . SER A 1 68 ? 0.509 0.319 -6.582 1 89 68 SER A N 1
ATOM 563 C CA . SER A 1 68 ? -0.021 1.333 -5.676 1 89 68 SER A CA 1
ATOM 564 C C . SER A 1 68 ? 0.896 1.532 -4.477 1 89 68 SER A C 1
ATOM 566 O O . SER A 1 68 ? 0.924 2.613 -3.883 1 89 68 SER A O 1
ATOM 568 N N . CYS A 1 69 ? 1.628 0.572 -4.117 1 87.56 69 CYS A N 1
ATOM 569 C CA . CYS A 1 69 ? 2.533 0.638 -2.975 1 87.56 69 CYS A CA 1
ATOM 570 C C . CYS A 1 69 ? 3.934 1.05 -3.412 1 87.56 69 CYS A C 1
ATOM 572 O O . CYS A 1 69 ? 4.605 1.812 -2.717 1 87.56 69 CYS A O 1
ATOM 574 N N . VAL A 1 70 ? 4.363 0.54 -4.508 1 84.62 70 VAL A N 1
ATOM 575 C CA . VAL A 1 70 ? 5.699 0.83 -5.02 1 84.62 70 VAL A CA 1
ATOM 576 C C . VAL A 1 70 ? 5.625 1.173 -6.504 1 84.62 70 VAL A C 1
ATOM 578 O O . VAL A 1 70 ? 5.859 0.315 -7.359 1 84.62 70 VAL A O 1
ATOM 581 N N . PRO A 1 71 ? 5.391 2.508 -6.68 1 76.62 71 PRO A N 1
ATOM 582 C CA . PRO A 1 71 ? 5.254 2.895 -8.086 1 76.62 71 PRO A CA 1
ATOM 583 C C . PRO A 1 71 ? 6.578 2.842 -8.844 1 76.62 71 PRO A C 1
ATOM 585 O O . PRO A 1 71 ? 7.633 3.143 -8.273 1 76.62 71 PRO A O 1
ATOM 588 N N . GLY A 1 72 ? 6.488 2.549 -10.18 1 64.56 72 GLY A N 1
ATOM 589 C CA . GLY A 1 72 ? 7.598 2.736 -11.102 1 64.56 72 GLY A CA 1
ATOM 590 C C . GLY A 1 72 ? 8.594 1.596 -11.078 1 64.56 72 GLY A C 1
ATOM 591 O O . GLY A 1 72 ? 9.445 1.482 -11.969 1 64.56 72 GLY A O 1
ATOM 592 N N . ILE A 1 73 ? 8.672 0.916 -9.898 1 59.78 73 ILE A N 1
ATOM 593 C CA . ILE A 1 73 ? 9.68 -0.135 -9.883 1 59.78 73 ILE A CA 1
ATOM 594 C C . ILE A 1 73 ? 9.055 -1.46 -10.312 1 59.78 73 ILE A C 1
ATOM 596 O O . ILE A 1 73 ? 8.125 -1.949 -9.672 1 59.78 73 ILE A O 1
ATOM 600 N N . PRO A 1 74 ? 9.469 -1.751 -11.562 1 62 74 PRO A N 1
ATOM 601 C CA . PRO A 1 74 ? 9.062 -3.1 -11.969 1 62 74 PRO A CA 1
ATOM 602 C C . PRO A 1 74 ? 9.469 -4.168 -10.953 1 62 74 PRO A C 1
ATOM 604 O O . PRO A 1 74 ? 10.625 -4.211 -10.531 1 62 74 PRO A O 1
ATOM 607 N N . ALA A 1 75 ? 8.578 -4.695 -10.148 1 70.94 75 ALA A N 1
ATOM 608 C CA . ALA A 1 75 ? 8.945 -5.742 -9.203 1 70.94 75 ALA A CA 1
ATOM 609 C C . ALA A 1 75 ? 8.367 -7.09 -9.609 1 70.94 75 ALA A C 1
ATOM 611 O O . ALA A 1 75 ? 7.238 -7.16 -10.102 1 70.94 75 ALA A O 1
ATOM 612 N N . ASP A 1 76 ? 9.32 -8.078 -9.703 1 89 76 ASP A N 1
ATOM 613 C CA . ASP A 1 76 ? 8.867 -9.469 -9.758 1 89 76 ASP A CA 1
ATOM 614 C C . ASP A 1 76 ? 8.188 -9.875 -8.453 1 89 76 ASP A C 1
ATOM 616 O O . ASP A 1 76 ? 8.68 -9.555 -7.363 1 89 76 ASP A O 1
ATOM 620 N N . ILE A 1 77 ? 7.004 -10.445 -8.656 1 94.56 77 ILE A N 1
ATOM 621 C CA . ILE A 1 77 ? 6.289 -10.805 -7.438 1 94.56 77 ILE A CA 1
ATOM 622 C C . ILE A 1 77 ? 5.914 -12.289 -7.484 1 94.56 77 ILE A C 1
ATOM 624 O O . ILE A 1 77 ? 5.566 -12.812 -8.547 1 94.56 77 ILE A O 1
ATOM 628 N N . TRP A 1 78 ? 6.016 -12.906 -6.309 1 97.38 78 TRP A N 1
ATOM 629 C CA . TRP A 1 78 ? 5.57 -14.297 -6.215 1 97.38 78 TRP A CA 1
ATOM 630 C C . TRP A 1 78 ? 4.047 -14.383 -6.223 1 97.38 78 TRP A C 1
ATOM 632 O O . TRP A 1 78 ? 3.371 -13.562 -5.598 1 97.38 78 TRP A O 1
ATOM 642 N N . THR A 1 79 ? 3.574 -15.375 -6.891 1 98.06 79 THR A N 1
ATOM 643 C CA . THR A 1 79 ? 2.195 -15.828 -6.746 1 98.06 79 THR A CA 1
ATOM 644 C C . THR A 1 79 ? 2.15 -17.234 -6.16 1 98.06 79 THR A C 1
ATOM 646 O O . THR A 1 79 ? 3.193 -17.859 -5.934 1 98.06 79 THR A O 1
ATOM 649 N N . GLY A 1 80 ? 0.97 -17.797 -5.988 1 98.69 80 GLY A N 1
ATOM 650 C CA . GLY A 1 80 ? 0.836 -19.094 -5.34 1 98.69 80 GLY A CA 1
ATOM 651 C C . GLY A 1 80 ? 0.944 -20.25 -6.305 1 98.69 80 GLY A C 1
ATOM 652 O O . GLY A 1 80 ? 0.836 -21.422 -5.902 1 98.69 80 GLY A O 1
ATOM 653 N N . LEU A 1 81 ? 1.178 -20 -7.551 1 98.31 81 LEU A N 1
ATOM 654 C CA . LEU A 1 81 ? 1.2 -21.047 -8.562 1 98.31 81 LEU A CA 1
ATOM 655 C C . LEU A 1 81 ? 2.539 -21.781 -8.555 1 98.31 81 LEU A C 1
ATOM 657 O O . LEU A 1 81 ? 3.594 -21.156 -8.453 1 98.31 81 LEU A O 1
ATOM 661 N N . HIS A 1 82 ? 2.443 -23.156 -8.633 1 97.19 82 HIS A N 1
ATOM 662 C CA . HIS A 1 82 ? 3.654 -23.969 -8.625 1 97.19 82 HIS A CA 1
ATOM 663 C C . HIS A 1 82 ? 3.4 -25.344 -9.25 1 97.19 82 HIS A C 1
ATOM 665 O O . HIS A 1 82 ? 2.248 -25.75 -9.414 1 97.19 82 HIS A O 1
ATOM 671 N N . ASP A 1 83 ? 4.379 -26.047 -9.594 1 96 83 ASP A N 1
ATOM 672 C CA . ASP A 1 83 ? 4.242 -27.406 -10.117 1 96 83 ASP A CA 1
ATOM 673 C C . ASP A 1 83 ? 5.227 -28.359 -9.43 1 96 83 ASP A C 1
ATOM 675 O O . ASP A 1 83 ? 5.836 -29.203 -10.086 1 96 83 ASP A O 1
ATOM 679 N N . HIS A 1 84 ? 5.359 -28.297 -8.117 1 89.12 84 HIS A N 1
ATOM 680 C CA . HIS A 1 84 ? 6.285 -29.078 -7.312 1 89.12 84 HIS A CA 1
ATOM 681 C C . HIS A 1 84 ? 5.938 -30.562 -7.363 1 89.12 84 HIS A C 1
ATOM 683 O O . HIS A 1 84 ? 6.828 -31.406 -7.43 1 89.12 84 HIS A O 1
ATOM 689 N N . ARG A 1 85 ? 4.711 -30.828 -7.277 1 88.81 85 ARG A N 1
ATOM 690 C CA . ARG A 1 85 ? 4.254 -32.219 -7.152 1 88.81 85 ARG A CA 1
ATOM 691 C C . ARG A 1 85 ? 4.547 -33 -8.422 1 88.81 85 ARG A C 1
ATOM 693 O O . ARG A 1 85 ? 5.059 -34.125 -8.359 1 88.81 85 ARG A O 1
ATOM 700 N N . GLN A 1 86 ? 4.105 -32.406 -9.5 1 89.19 86 GLN A N 1
ATOM 701 C CA . GLN A 1 86 ? 4.348 -33 -10.82 1 89.19 86 GLN A CA 1
ATOM 702 C C . GLN A 1 86 ? 4.723 -31.938 -11.836 1 89.19 86 GLN A C 1
ATOM 704 O O . GLN A 1 86 ? 3.936 -31.016 -12.109 1 89.19 86 GLN A O 1
ATOM 709 N N . GLU A 1 87 ? 5.93 -32.125 -12.375 1 89.69 87 GLU A N 1
ATOM 710 C CA . GLU A 1 87 ? 6.402 -31.141 -13.352 1 89.69 87 GLU A CA 1
ATOM 711 C C . GLU A 1 87 ? 5.395 -30.953 -14.484 1 89.69 87 GLU A C 1
ATOM 713 O O . GLU A 1 87 ? 4.906 -31.938 -15.055 1 89.69 87 GLU A O 1
ATOM 718 N N . GLY A 1 88 ? 5.039 -29.625 -14.758 1 90.56 88 GLY A N 1
ATOM 719 C CA . GLY A 1 88 ? 4.105 -29.312 -15.828 1 90.56 88 GLY A CA 1
ATOM 720 C C . GLY A 1 88 ? 2.666 -29.234 -15.352 1 90.56 88 GLY A C 1
ATOM 721 O O . GLY A 1 88 ? 1.807 -28.703 -16.062 1 90.56 88 GLY A O 1
ATOM 722 N N . GLN A 1 89 ? 2.402 -29.781 -14.227 1 94.06 89 GLN A N 1
ATOM 723 C CA . GLN A 1 89 ? 1.062 -29.719 -13.656 1 94.06 89 GLN A CA 1
ATOM 724 C C . GLN A 1 89 ? 0.982 -28.641 -12.578 1 94.06 89 GLN A C 1
ATOM 726 O O . GLN A 1 89 ? 1.313 -28.891 -11.414 1 94.06 89 GLN A O 1
ATOM 731 N N . PHE A 1 90 ? 0.495 -27.578 -12.977 1 97.06 90 PHE A N 1
ATOM 732 C CA . PHE A 1 90 ? 0.475 -26.422 -12.094 1 97.06 90 PHE A CA 1
ATOM 733 C C . PHE A 1 90 ? -0.727 -26.469 -11.164 1 97.06 90 PHE A C 1
ATOM 735 O O . PHE A 1 90 ? -1.815 -26.891 -11.562 1 97.06 90 PHE A O 1
ATOM 742 N N . GLU A 1 91 ? -0.477 -26.078 -9.891 1 97.62 91 GLU A N 1
ATOM 743 C CA . GLU A 1 91 ? -1.527 -25.984 -8.883 1 97.62 91 GLU A CA 1
ATOM 744 C C . GLU A 1 91 ? -1.346 -24.734 -8.008 1 97.62 91 GLU A C 1
ATOM 746 O O . GLU A 1 91 ? -0.218 -24.297 -7.777 1 97.62 91 GLU A O 1
ATOM 751 N N . TRP A 1 92 ? -2.441 -24.25 -7.574 1 98.19 92 TRP A N 1
ATOM 752 C CA . TRP A 1 92 ? -2.398 -23.125 -6.645 1 98.19 92 TRP A CA 1
ATOM 753 C C . TRP A 1 92 ? -2.217 -23.609 -5.211 1 98.19 92 TRP A C 1
ATOM 755 O O . TRP A 1 92 ? -2.814 -24.609 -4.805 1 98.19 92 TRP A O 1
ATOM 765 N N . THR A 1 93 ? -1.49 -22.891 -4.426 1 97.56 93 THR A N 1
ATOM 766 C CA . THR A 1 93 ? -1.218 -23.297 -3.051 1 97.56 93 THR A CA 1
ATOM 767 C C . THR A 1 93 ? -2.486 -23.219 -2.205 1 97.56 93 THR A C 1
ATOM 769 O O . THR A 1 93 ? -2.584 -23.891 -1.168 1 97.56 93 THR A O 1
ATOM 772 N N . ASP A 1 94 ? -3.443 -22.422 -2.631 1 97 94 ASP A N 1
ATOM 773 C CA . ASP A 1 94 ? -4.672 -22.328 -1.849 1 97 94 ASP A CA 1
ATOM 774 C C . ASP A 1 94 ? -5.664 -23.422 -2.23 1 97 94 ASP A C 1
ATOM 776 O O . ASP A 1 94 ? -6.77 -23.469 -1.688 1 97 94 ASP A O 1
ATOM 780 N N . GLY A 1 95 ? -5.371 -24.219 -3.135 1 95.88 95 GLY A N 1
ATOM 781 C CA . GLY A 1 95 ? -6.195 -25.359 -3.482 1 95.88 95 GLY A CA 1
ATOM 782 C C . GLY A 1 95 ? -7.246 -25.047 -4.527 1 95.88 95 GLY A C 1
ATOM 783 O O . GLY A 1 95 ? -7.984 -25.938 -4.969 1 95.88 95 GLY A O 1
ATOM 784 N N . SER A 1 96 ? -7.324 -23.781 -4.938 1 97.19 96 SER A N 1
ATOM 785 C CA . SER A 1 96 ? -8.312 -23.422 -5.949 1 97.19 96 SER A CA 1
ATOM 786 C C . SER A 1 96 ? -7.938 -24 -7.312 1 97.19 96 SER A C 1
ATOM 788 O O . SER A 1 96 ? -6.801 -24.438 -7.516 1 97.19 96 SER A O 1
ATOM 790 N N . SER A 1 97 ? -8.93 -23.938 -8.211 1 96.94 97 SER A N 1
ATOM 791 C CA . SER A 1 97 ? -8.727 -24.547 -9.523 1 96.94 97 SER A CA 1
ATOM 792 C C . SER A 1 97 ? -7.797 -23.703 -10.383 1 96.94 97 SER A C 1
ATOM 794 O O . SER A 1 97 ? -7.797 -22.469 -10.281 1 96.94 97 SER A O 1
ATOM 796 N N . TYR A 1 98 ? -7.016 -24.375 -11.219 1 97.19 98 TYR A N 1
ATOM 797 C CA . TYR A 1 98 ? -6.211 -23.719 -12.242 1 97.19 98 TYR A CA 1
ATOM 798 C C . TYR A 1 98 ? -7.023 -23.469 -13.5 1 97.19 98 TYR A C 1
ATOM 800 O O . TYR A 1 98 ? -7.039 -24.297 -14.414 1 97.19 98 TYR A O 1
ATOM 808 N N . ASP A 1 99 ? -7.691 -22.266 -13.617 1 97.5 99 ASP A N 1
ATOM 809 C CA . ASP A 1 99 ? -8.68 -22.016 -14.664 1 97.5 99 ASP A CA 1
ATOM 810 C C . ASP A 1 99 ? -8.32 -20.781 -15.477 1 97.5 99 ASP A C 1
ATOM 812 O O . ASP A 1 99 ? -9.086 -20.344 -16.344 1 97.5 99 ASP A O 1
ATOM 816 N N . TYR A 1 100 ? -7.195 -20.219 -15.156 1 96.94 100 TYR A N 1
ATOM 817 C CA . TYR A 1 100 ? -6.699 -19.031 -15.859 1 96.94 100 TYR A CA 1
ATOM 818 C C . TYR A 1 100 ? -5.176 -18.984 -15.82 1 96.94 100 TYR A C 1
ATOM 820 O O . TYR A 1 100 ? -4.559 -19.375 -14.828 1 96.94 100 TYR A O 1
ATOM 828 N N . SER A 1 101 ? -4.555 -18.531 -16.906 1 95.44 101 SER A N 1
ATOM 829 C CA . SER A 1 101 ? -3.121 -18.266 -16.938 1 95.44 101 SER A CA 1
ATOM 830 C C . SER A 1 101 ? -2.781 -17.109 -17.875 1 95.44 101 SER A C 1
ATOM 832 O O . SER A 1 101 ? -3.535 -16.812 -18.797 1 95.44 101 SER A O 1
ATOM 834 N N . TYR A 1 102 ? -1.713 -16.438 -17.562 1 93.56 102 TYR A N 1
ATOM 835 C CA . TYR A 1 102 ? -1.218 -15.359 -18.406 1 93.56 102 TYR A CA 1
ATOM 836 C C . TYR A 1 102 ? 0.292 -15.461 -18.594 1 93.56 102 TYR A C 1
ATOM 838 O O . TYR A 1 102 ? 1.032 -14.547 -18.234 1 93.56 102 TYR A O 1
ATOM 846 N N . TRP A 1 103 ? 0.667 -16.453 -19.281 1 93.5 103 TRP A N 1
ATOM 847 C CA . TRP A 1 103 ? 2.08 -16.766 -19.469 1 93.5 103 TRP A CA 1
ATOM 848 C C . TRP A 1 103 ? 2.723 -15.805 -20.469 1 93.5 103 TRP A C 1
ATOM 850 O O . TRP A 1 103 ? 2.09 -15.406 -21.453 1 93.5 103 TRP A O 1
ATOM 860 N N . ASP A 1 104 ? 3.955 -15.586 -20.172 1 89.62 104 ASP A N 1
ATOM 861 C CA . ASP A 1 104 ? 4.758 -14.969 -21.219 1 89.62 104 ASP A CA 1
ATOM 862 C C . ASP A 1 104 ? 4.93 -15.922 -22.406 1 89.62 104 ASP A C 1
ATOM 864 O O . ASP A 1 104 ? 4.859 -17.141 -22.25 1 89.62 104 ASP A O 1
ATOM 868 N N . GLY A 1 105 ? 5.145 -15.391 -23.562 1 85.81 105 GLY A N 1
ATOM 869 C CA . GLY A 1 105 ? 5.238 -16.172 -24.781 1 85.81 105 GLY A CA 1
ATOM 870 C C . GLY A 1 105 ? 6.262 -17.297 -24.688 1 85.81 105 GLY A C 1
ATOM 871 O O . GLY A 1 105 ? 6.051 -18.375 -25.234 1 85.81 105 GLY A O 1
ATOM 872 N N . SER A 1 106 ? 7.301 -17.219 -23.984 1 84.69 106 SER A N 1
ATOM 873 C CA . SER A 1 106 ? 8.367 -18.203 -23.906 1 84.69 106 SER A CA 1
ATOM 874 C C . SER A 1 106 ? 8.289 -18.969 -22.578 1 84.69 106 SER A C 1
ATOM 876 O O . SER A 1 106 ? 9.234 -19.672 -22.219 1 84.69 106 SER A O 1
ATOM 878 N N . GLN A 1 107 ? 7.113 -18.859 -21.984 1 89.69 107 GLN A N 1
ATOM 879 C CA . GLN A 1 107 ? 6.984 -19.469 -20.656 1 89.69 107 GLN A CA 1
ATOM 880 C C . GLN A 1 107 ? 5.719 -20.312 -20.578 1 89.69 107 GLN A C 1
ATOM 882 O O . GLN A 1 107 ? 4.773 -20.109 -21.328 1 89.69 107 GLN A O 1
ATOM 887 N N . PRO A 1 108 ? 5.551 -21.25 -19.578 1 90.38 108 PRO A N 1
ATOM 888 C CA . PRO A 1 108 ? 6.652 -21.688 -18.719 1 90.38 108 PRO A CA 1
ATOM 889 C C . PRO A 1 108 ? 7.699 -22.516 -19.453 1 90.38 108 PRO A C 1
ATOM 891 O O . PRO A 1 108 ? 7.352 -23.328 -20.312 1 90.38 108 PRO A O 1
ATOM 894 N N . ASP A 1 109 ? 9.086 -22.406 -19.156 1 86.12 109 ASP A N 1
ATOM 895 C CA . ASP A 1 109 ? 10.125 -23.125 -19.891 1 86.12 109 ASP A CA 1
ATOM 896 C C . ASP A 1 109 ? 10.945 -24.016 -18.953 1 86.12 109 ASP A C 1
ATOM 898 O O . ASP A 1 109 ? 11.859 -24.703 -19.406 1 86.12 109 ASP A O 1
ATOM 902 N N . ASP A 1 110 ? 10.617 -24.062 -17.719 1 84.19 110 ASP A N 1
ATOM 903 C CA . ASP A 1 110 ? 11.281 -24.906 -16.719 1 84.19 110 ASP A CA 1
ATOM 904 C C . ASP A 1 110 ? 12.797 -24.734 -16.781 1 84.19 110 ASP A C 1
ATOM 906 O O . ASP A 1 110 ? 13.539 -25.719 -16.672 1 84.19 110 ASP A O 1
ATOM 910 N N . GLY A 1 111 ? 13.344 -23.562 -17 1 71.31 111 GLY A N 1
ATOM 911 C CA . GLY A 1 111 ? 14.766 -23.266 -17 1 71.31 111 GLY A CA 1
ATOM 912 C C . GLY A 1 111 ? 15.508 -23.844 -18.188 1 71.31 111 GLY A C 1
ATOM 913 O O . GLY A 1 111 ? 16.719 -24 -18.141 1 71.31 111 GLY A O 1
ATOM 914 N N . VAL A 1 112 ? 14.867 -24.562 -19.078 1 64.31 112 VAL A N 1
ATOM 915 C CA . VAL A 1 112 ? 15.578 -25.188 -20.188 1 64.31 112 VAL A CA 1
ATOM 916 C C . VAL A 1 112 ? 16.719 -24.266 -20.656 1 64.31 112 VAL A C 1
ATOM 918 O O . VAL A 1 112 ? 17.781 -24.75 -21.062 1 64.31 112 VAL A O 1
ATOM 921 N N . HIS A 1 113 ? 16.5 -23 -20.594 1 54.94 113 HIS A N 1
ATOM 922 C CA . HIS A 1 113 ? 17.562 -22.172 -21.141 1 54.94 113 HIS A CA 1
ATOM 923 C C . HIS A 1 113 ? 18.531 -21.75 -20.047 1 54.94 113 HIS A C 1
ATOM 925 O O . HIS A 1 113 ? 19.531 -21.078 -20.328 1 54.94 113 HIS A O 1
ATOM 931 N N . ALA A 1 114 ? 18.156 -21.906 -18.844 1 55.53 114 ALA A N 1
ATOM 932 C CA . ALA A 1 114 ? 19.062 -21.469 -17.781 1 55.53 114 ALA A CA 1
ATOM 933 C C . ALA A 1 114 ? 19.562 -22.656 -16.969 1 55.53 114 ALA A C 1
ATOM 935 O O . ALA A 1 114 ? 19.125 -23.797 -17.172 1 55.53 114 ALA A O 1
ATOM 936 N N . ASP A 1 115 ? 20.391 -22.391 -15.953 1 54.53 115 ASP A N 1
ATOM 937 C CA . ASP A 1 115 ? 21.094 -23.328 -15.078 1 54.53 115 ASP A CA 1
ATOM 938 C C . ASP A 1 115 ? 20.156 -24.406 -14.547 1 54.53 115 ASP A C 1
ATOM 940 O O . ASP A 1 115 ? 18.938 -24.203 -14.484 1 54.53 115 ASP A O 1
ATOM 944 N N . PRO A 1 116 ? 20.672 -25.672 -14.305 1 56.22 116 PRO A N 1
ATOM 945 C CA . PRO A 1 116 ? 20.078 -26.938 -13.906 1 56.22 116 PRO A CA 1
ATOM 946 C C . PRO A 1 116 ? 18.984 -26.781 -12.859 1 56.22 116 PRO A C 1
ATOM 948 O O . PRO A 1 116 ? 18.359 -27.766 -12.445 1 56.22 116 PRO A O 1
ATOM 951 N N . GLU A 1 117 ? 18.766 -25.547 -12.469 1 65.38 117 GLU A N 1
ATOM 952 C CA . GLU A 1 117 ? 17.766 -25.562 -11.391 1 65.38 117 GLU A CA 1
ATOM 953 C C . GLU A 1 117 ? 16.359 -25.516 -11.953 1 65.38 117 GLU A C 1
ATOM 955 O O . GLU A 1 117 ? 16.047 -24.672 -12.797 1 65.38 117 GLU A O 1
ATOM 960 N N . GLU A 1 118 ? 15.539 -26.484 -11.664 1 83.62 118 GLU A N 1
ATOM 961 C CA . GLU A 1 118 ? 14.133 -26.578 -12.047 1 83.62 118 GLU A CA 1
ATOM 962 C C . GLU A 1 118 ? 13.352 -25.344 -11.617 1 83.62 118 GLU A C 1
ATOM 964 O O . GLU A 1 118 ? 13.609 -24.781 -10.555 1 83.62 118 GLU A O 1
ATOM 969 N N . GLU A 1 119 ? 12.625 -24.719 -12.508 1 91.75 119 GLU A N 1
ATOM 970 C CA . GLU A 1 119 ? 11.727 -23.594 -12.219 1 91.75 119 GLU A CA 1
ATOM 971 C C . GLU A 1 119 ? 10.312 -24.094 -11.906 1 91.75 119 GLU A C 1
ATOM 973 O O . GLU A 1 119 ? 9.578 -24.484 -12.812 1 91.75 119 GLU A O 1
ATOM 978 N N . ASP A 1 120 ? 9.977 -24.125 -10.625 1 94.88 120 ASP A N 1
ATOM 979 C CA . ASP A 1 120 ? 8.711 -24.734 -10.219 1 94.88 120 ASP A CA 1
ATOM 980 C C . ASP A 1 120 ? 7.758 -23.688 -9.641 1 94.88 120 ASP A C 1
ATOM 982 O O . ASP A 1 120 ? 6.602 -23.984 -9.336 1 94.88 120 ASP A O 1
ATOM 986 N N . CYS A 1 121 ? 8.273 -22.5 -9.469 1 97.06 121 CYS A N 1
ATOM 987 C CA . CYS A 1 121 ? 7.488 -21.438 -8.836 1 97.06 121 CYS A CA 1
ATOM 988 C C . CYS A 1 121 ? 7.195 -20.312 -9.82 1 97.06 121 CYS A C 1
ATOM 990 O O . CYS A 1 121 ? 8.039 -19.969 -10.648 1 97.06 121 CYS A O 1
ATOM 992 N N . VAL A 1 122 ? 6.027 -19.734 -9.688 1 96.75 122 VAL A N 1
ATOM 993 C CA . VAL A 1 122 ? 5.59 -18.797 -10.719 1 96.75 122 VAL A CA 1
ATOM 994 C C . VAL A 1 122 ? 5.562 -17.375 -10.148 1 96.75 122 VAL A C 1
ATOM 996 O O . VAL A 1 122 ? 5.094 -17.156 -9.031 1 96.75 122 VAL A O 1
ATOM 999 N N . GLN A 1 123 ? 6.105 -16.484 -10.898 1 95.75 123 GLN A N 1
ATOM 1000 C CA . GLN A 1 123 ? 6.094 -15.055 -10.57 1 95.75 123 GLN A CA 1
ATOM 1001 C C .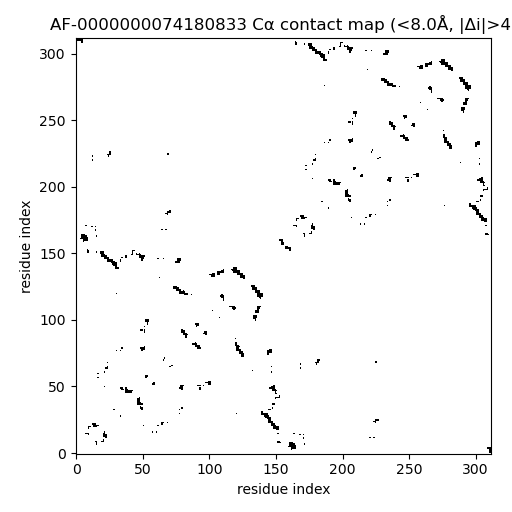 GLN A 1 123 ? 5.355 -14.258 -11.641 1 95.75 123 GLN A C 1
ATOM 1003 O O . GLN A 1 123 ? 5.188 -14.727 -12.773 1 95.75 123 GLN A O 1
ATOM 1008 N N . ILE A 1 124 ? 4.844 -13.117 -11.273 1 93.31 124 ILE A N 1
ATOM 1009 C CA . ILE A 1 124 ? 4.496 -12.07 -12.234 1 93.31 124 ILE A CA 1
ATOM 1010 C C . ILE A 1 124 ? 5.707 -11.172 -12.477 1 93.31 124 ILE A C 1
ATOM 1012 O O . ILE A 1 124 ? 6.34 -10.703 -11.523 1 93.31 124 ILE A O 1
ATOM 1016 N N . TRP A 1 125 ? 6.055 -11.039 -13.664 1 87.81 125 TRP A N 1
ATOM 1017 C CA . TRP A 1 125 ? 7.242 -10.234 -13.938 1 87.81 125 TRP A CA 1
ATOM 1018 C C . TRP A 1 125 ? 6.945 -9.164 -14.984 1 87.81 125 TRP A C 1
ATOM 1020 O O . TRP A 1 125 ? 5.926 -9.227 -15.68 1 87.81 125 TRP A O 1
ATOM 1030 N N . TYR A 1 126 ? 7.773 -8.078 -14.82 1 75.62 126 TYR A N 1
ATOM 1031 C CA . TYR A 1 126 ? 7.652 -6.957 -15.742 1 75.62 126 TYR A CA 1
ATOM 1032 C C . TYR A 1 126 ? 8.703 -7.039 -16.844 1 75.62 126 TYR A C 1
ATOM 1034 O O . TYR A 1 126 ? 9.891 -7.219 -16.562 1 75.62 126 TYR A O 1
ATOM 1042 N N . ARG A 1 127 ? 8.156 -7.094 -18.062 1 69.88 127 ARG A N 1
ATOM 1043 C CA . ARG A 1 127 ? 9.062 -6.977 -19.188 1 69.88 127 ARG A CA 1
ATOM 1044 C C . ARG A 1 127 ? 8.852 -5.66 -19.938 1 69.88 127 ARG A C 1
ATOM 1046 O O . ARG A 1 127 ? 7.73 -5.348 -20.344 1 69.88 127 ARG A O 1
ATOM 1053 N N . PRO A 1 128 ? 9.969 -4.887 -19.922 1 63.41 128 PRO A N 1
ATOM 1054 C CA . PRO A 1 128 ? 9.844 -3.604 -20.609 1 63.41 128 PRO A CA 1
ATOM 1055 C C . PRO A 1 128 ? 9.219 -3.74 -22 1 63.41 128 PRO A C 1
ATOM 1057 O O . PRO A 1 128 ? 8.484 -2.848 -22.438 1 63.41 128 PRO A O 1
ATOM 1060 N N . SER A 1 129 ? 9.617 -4.715 -22.656 1 58.66 129 SER A N 1
ATOM 1061 C CA . SER A 1 129 ? 9.148 -4.883 -24.031 1 58.66 129 SER A CA 1
ATOM 1062 C C . SER A 1 129 ? 7.676 -5.273 -24.062 1 58.66 129 SER A C 1
ATOM 1064 O O . SER A 1 129 ? 7.047 -5.254 -25.125 1 58.66 129 SER A O 1
ATOM 1066 N N . SER A 1 130 ? 7.215 -5.672 -22.953 1 56.25 130 SER A N 1
ATOM 1067 C CA . SER A 1 130 ? 5.82 -6.094 -22.906 1 56.25 130 SER A CA 1
ATOM 1068 C C . SER A 1 130 ? 5.012 -5.223 -21.953 1 56.25 130 SER A C 1
ATOM 1070 O O . SER A 1 130 ? 5.516 -4.797 -20.906 1 56.25 130 SER A O 1
ATOM 1072 N N . ALA A 1 131 ? 4.227 -4.387 -22.469 1 54.34 131 ALA A N 1
ATOM 1073 C CA . ALA A 1 131 ? 3.373 -3.48 -21.703 1 54.34 131 ALA A CA 1
ATOM 1074 C C . ALA A 1 131 ? 2.711 -4.207 -20.531 1 54.34 131 ALA A C 1
ATOM 1076 O O . ALA A 1 131 ? 2.305 -3.576 -19.547 1 54.34 131 ALA A O 1
ATOM 1077 N N . LEU A 1 132 ? 2.639 -5.617 -20.672 1 60.09 132 LEU A N 1
ATOM 1078 C CA . LEU A 1 132 ? 1.784 -6.289 -19.688 1 60.09 132 LEU A CA 1
ATOM 1079 C C . LEU A 1 132 ? 2.604 -7.203 -18.797 1 60.09 132 LEU A C 1
ATOM 1081 O O . LEU A 1 132 ? 3.617 -7.758 -19.219 1 60.09 132 LEU A O 1
ATOM 1085 N N . ARG A 1 133 ? 2.371 -7.059 -17.547 1 78.25 133 ARG A N 1
ATOM 1086 C CA . ARG A 1 133 ? 2.938 -8.023 -16.609 1 78.25 133 ARG A CA 1
ATOM 1087 C C . ARG A 1 133 ? 2.443 -9.438 -16.906 1 78.25 133 ARG A C 1
ATOM 1089 O O . ARG A 1 133 ? 1.261 -9.641 -17.203 1 78.25 133 ARG A O 1
ATOM 1096 N N . SER A 1 134 ? 3.424 -10.375 -17.281 1 90.06 134 SER A N 1
ATOM 1097 C CA . SER A 1 134 ? 3.137 -11.766 -17.609 1 90.06 134 SER A CA 1
ATOM 1098 C C . SER A 1 134 ? 3.705 -12.711 -16.547 1 90.06 134 SER A C 1
ATOM 1100 O O . SER A 1 134 ? 4.281 -12.266 -15.555 1 90.06 134 SER A O 1
ATOM 1102 N N . TRP A 1 135 ? 3.332 -14.023 -16.781 1 94.69 135 TRP A N 1
ATOM 1103 C CA . TRP A 1 135 ? 3.783 -15.008 -15.797 1 94.69 135 TRP A CA 1
ATOM 1104 C C . TRP A 1 135 ? 5.066 -15.688 -16.266 1 94.69 135 TRP A C 1
ATOM 1106 O O . TRP A 1 135 ? 5.285 -15.852 -17.469 1 94.69 135 TRP A O 1
ATOM 1116 N N . ASN A 1 136 ? 5.922 -15.984 -15.336 1 93.38 136 ASN A N 1
ATOM 1117 C CA . ASN A 1 136 ? 7.164 -16.719 -15.57 1 93.38 136 ASN A CA 1
ATOM 1118 C C . ASN A 1 136 ? 7.422 -17.75 -14.484 1 93.38 136 ASN A C 1
ATOM 1120 O O . ASN A 1 136 ? 7.246 -17.469 -13.297 1 93.38 136 ASN A O 1
ATOM 1124 N N . ASP A 1 137 ? 7.703 -18.953 -14.938 1 94.06 137 ASP A N 1
ATOM 1125 C CA . ASP A 1 137 ? 8.203 -19.891 -13.945 1 94.06 137 ASP A CA 1
ATOM 1126 C C . ASP A 1 137 ? 9.68 -19.641 -13.641 1 94.06 137 ASP A C 1
ATOM 1128 O O . ASP A 1 137 ? 10.461 -19.344 -14.547 1 94.06 137 ASP A O 1
ATOM 1132 N N . ASN A 1 138 ? 9.977 -19.641 -12.359 1 93.38 138 ASN A N 1
ATOM 1133 C CA . ASN A 1 138 ? 11.32 -19.359 -11.883 1 93.38 138 ASN A CA 1
ATOM 1134 C C . ASN A 1 138 ? 11.742 -20.312 -10.766 1 93.38 138 ASN A C 1
ATOM 1136 O O . ASN A 1 138 ? 10.922 -21.078 -10.266 1 93.38 138 ASN A O 1
ATOM 1140 N N . THR A 1 139 ? 13.094 -20.328 -10.539 1 94 139 THR A N 1
ATOM 1141 C CA . THR A 1 139 ? 13.555 -21.125 -9.406 1 94 139 THR A CA 1
ATOM 1142 C C . THR A 1 139 ? 12.938 -20.625 -8.102 1 94 139 THR A C 1
ATOM 1144 O O . THR A 1 139 ? 12.82 -19.422 -7.891 1 94 139 THR A O 1
ATOM 1147 N N . CYS A 1 140 ? 12.578 -21.547 -7.242 1 95.75 140 CYS A N 1
ATOM 1148 C CA . CYS A 1 140 ? 11.828 -21.219 -6.035 1 95.75 140 CYS A CA 1
ATOM 1149 C C . CYS A 1 140 ? 12.711 -20.516 -5.016 1 95.75 140 CYS A C 1
ATOM 1151 O O . CYS A 1 140 ? 12.219 -19.906 -4.059 1 95.75 140 CYS A O 1
ATOM 1153 N N . ASN A 1 141 ? 13.992 -20.547 -5.215 1 95.38 141 ASN A N 1
ATOM 1154 C CA . ASN A 1 141 ? 14.938 -20.031 -4.23 1 95.38 141 ASN A CA 1
ATOM 1155 C C . ASN A 1 141 ? 15.219 -18.547 -4.441 1 95.38 141 ASN A C 1
ATOM 1157 O O . ASN A 1 141 ? 15.836 -17.891 -3.59 1 95.38 141 ASN A O 1
ATOM 1161 N N . HIS A 1 142 ? 14.812 -18 -5.641 1 95.06 142 HIS A N 1
ATOM 1162 C CA . HIS A 1 142 ? 14.93 -16.562 -5.816 1 95.06 142 HIS A CA 1
ATOM 1163 C C . HIS A 1 142 ? 14.055 -15.812 -4.812 1 95.06 142 HIS A C 1
ATOM 1165 O O . HIS A 1 142 ? 13.062 -16.344 -4.328 1 95.06 142 HIS A O 1
ATOM 1171 N N . LYS A 1 143 ? 14.492 -14.641 -4.496 1 96.62 143 LYS A N 1
ATOM 1172 C CA . LYS A 1 143 ? 13.758 -13.867 -3.504 1 96.62 143 LYS A CA 1
ATOM 1173 C C . LYS A 1 143 ? 13.047 -12.68 -4.152 1 96.62 143 LYS A C 1
ATOM 1175 O O . LYS A 1 143 ? 13.68 -11.859 -4.82 1 96.62 143 LYS A O 1
ATOM 1180 N N . PHE A 1 144 ? 11.719 -12.594 -4.004 1 95.12 144 PHE A N 1
ATOM 1181 C CA . PHE A 1 144 ? 10.883 -11.516 -4.527 1 95.12 144 PHE A CA 1
ATOM 1182 C C . PHE A 1 144 ? 9.844 -11.086 -3.496 1 95.12 144 PHE A C 1
ATOM 1184 O O . PHE A 1 144 ? 9.523 -11.844 -2.576 1 95.12 144 PHE A O 1
ATOM 1191 N N . PRO A 1 145 ? 9.32 -9.789 -3.648 1 95.5 145 PRO A N 1
ATOM 1192 C CA . PRO A 1 145 ? 8.094 -9.469 -2.924 1 95.5 145 PRO A CA 1
ATOM 1193 C C . PRO A 1 145 ? 6.906 -10.32 -3.367 1 95.5 145 PRO A C 1
ATOM 1195 O O . PRO A 1 145 ? 7.039 -11.141 -4.281 1 95.5 145 PRO A O 1
ATOM 1198 N N . PHE A 1 146 ? 5.781 -10.188 -2.654 1 96.94 146 PHE A N 1
ATOM 1199 C CA . PHE A 1 146 ? 4.703 -11.125 -2.934 1 96.94 146 PHE A CA 1
ATOM 1200 C C . PHE A 1 146 ? 3.357 -10.555 -2.506 1 96.94 146 PHE A C 1
ATOM 1202 O O . PHE A 1 146 ? 3.301 -9.555 -1.793 1 96.94 146 PHE A O 1
ATOM 1209 N N . VAL A 1 147 ? 2.365 -11.133 -3.041 1 97.5 147 VAL A N 1
ATOM 1210 C CA . VAL A 1 147 ? 0.99 -10.758 -2.719 1 97.5 147 VAL A CA 1
ATOM 1211 C C . VAL A 1 147 ? 0.281 -11.938 -2.049 1 97.5 147 VAL A C 1
ATOM 1213 O O . VAL A 1 147 ? 0.357 -13.07 -2.529 1 97.5 147 VAL A O 1
ATOM 1216 N N . CYS A 1 148 ? -0.371 -11.656 -0.887 1 98.56 148 CYS A N 1
ATOM 1217 C CA . CYS A 1 148 ? -1.188 -12.641 -0.19 1 98.56 148 CYS A CA 1
ATOM 1218 C C . CYS A 1 148 ? -2.668 -12.438 -0.501 1 98.56 148 CYS A C 1
ATOM 1220 O O . CYS A 1 148 ? -3.098 -11.328 -0.805 1 98.56 148 CYS A O 1
ATOM 1222 N N . LYS A 1 149 ? -3.352 -13.539 -0.428 1 98.31 149 LYS A N 1
ATOM 1223 C CA . LYS A 1 149 ? -4.785 -13.57 -0.701 1 98.31 149 LYS A CA 1
ATOM 1224 C C . LYS A 1 149 ? -5.527 -14.406 0.336 1 98.31 149 LYS A C 1
ATOM 1226 O O . LYS A 1 149 ? -5.047 -15.461 0.746 1 98.31 149 LYS A O 1
ATOM 1231 N N . ILE A 1 150 ? -6.691 -13.914 0.806 1 96.19 150 ILE A N 1
ATOM 1232 C CA . ILE A 1 150 ? -7.539 -14.648 1.735 1 96.19 150 ILE A CA 1
ATOM 1233 C C . ILE A 1 150 ? -9.008 -14.336 1.446 1 96.19 150 ILE A C 1
ATOM 1235 O O . ILE A 1 150 ? -9.344 -13.219 1.053 1 96.19 150 ILE A O 1
ATOM 1239 N N . ALA A 1 151 ? -9.805 -15.375 1.605 1 92.12 151 ALA A N 1
ATOM 1240 C CA . ALA A 1 151 ? -11.234 -15.148 1.409 1 92.12 151 ALA A CA 1
ATOM 1241 C C . ALA A 1 151 ? -11.773 -14.141 2.424 1 92.12 151 ALA A C 1
ATOM 1243 O O . ALA A 1 151 ? -11.398 -14.18 3.6 1 92.12 151 ALA A O 1
ATOM 1244 N N . SER A 1 152 ? -12.547 -13.156 1.899 1 86.25 152 SER A N 1
ATOM 1245 C CA . SER A 1 152 ? -13.133 -12.164 2.795 1 86.25 152 SER A CA 1
ATOM 1246 C C . SER A 1 152 ? -14.125 -12.812 3.756 1 86.25 152 SER A C 1
ATOM 1248 O O . SER A 1 152 ? -14.578 -13.938 3.533 1 86.25 152 SER A O 1
ATOM 1250 N N . LEU A 1 153 ? -14.305 -12.102 4.922 1 75.31 153 LEU A N 1
ATOM 1251 C CA . LEU A 1 153 ? -15.281 -12.609 5.879 1 75.31 153 LEU A CA 1
ATOM 1252 C C . LEU A 1 153 ? -16.656 -12.703 5.246 1 75.31 153 LEU A C 1
ATOM 1254 O O . LEU A 1 153 ? -17.078 -11.797 4.523 1 75.31 153 LEU A O 1
ATOM 1258 N N . THR A 1 154 ? -17.188 -13.984 4.961 1 58.09 154 THR A N 1
ATOM 1259 C CA . THR A 1 154 ? -18.578 -14.133 4.527 1 58.09 154 THR A CA 1
ATOM 1260 C C . THR A 1 154 ? -19.531 -13.68 5.621 1 58.09 154 THR A C 1
ATOM 1262 O O . THR A 1 154 ? -19.328 -13.969 6.801 1 58.09 154 THR A O 1
ATOM 1265 N N . ILE A 1 155 ? -20.109 -12.508 5.57 1 47.72 155 ILE A N 1
ATOM 1266 C CA . ILE A 1 155 ? -21.188 -12.25 6.508 1 47.72 155 ILE A CA 1
ATOM 1267 C C . ILE A 1 155 ? -22.172 -13.422 6.5 1 47.72 155 ILE A C 1
ATOM 1269 O O . ILE A 1 155 ? -22.734 -13.766 5.457 1 47.72 155 ILE A O 1
ATOM 1273 N N . HIS A 1 156 ? -21.844 -14.523 7.09 1 39.78 156 HIS A N 1
ATOM 1274 C CA . HIS A 1 156 ? -22.969 -15.406 7.312 1 39.78 156 HIS A CA 1
ATOM 1275 C C . HIS A 1 156 ? -23.953 -14.797 8.312 1 39.78 156 HIS A C 1
ATOM 1277 O O . HIS A 1 156 ? -23.562 -14.055 9.203 1 39.78 156 HIS A O 1
ATOM 1283 N N . MET B 1 1 ? -30.359 -11.75 10.664 1 28.25 1 MET B N 1
ATOM 1284 C CA . MET B 1 1 ? -30.094 -11.469 9.258 1 28.25 1 MET B CA 1
ATOM 1285 C C . MET B 1 1 ? -28.641 -11.07 9.047 1 28.25 1 MET B C 1
ATOM 1287 O O . MET B 1 1 ? -28.125 -10.188 9.742 1 28.25 1 MET B O 1
ATOM 1291 N N . PRO B 1 2 ? -27.781 -11.961 8.516 1 35.06 2 PRO B N 1
ATOM 1292 C CA 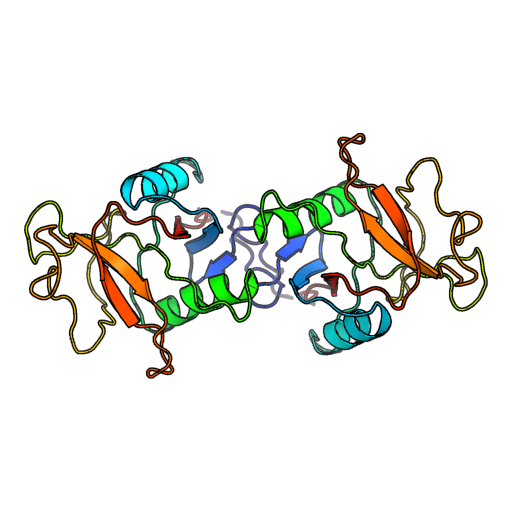. PRO B 1 2 ? -26.328 -11.781 8.57 1 35.06 2 PRO B CA 1
ATOM 1293 C C . PRO B 1 2 ? -25.875 -10.422 8.031 1 35.06 2 PRO B C 1
ATOM 1295 O O . PRO B 1 2 ? -26.547 -9.852 7.168 1 35.06 2 PRO B O 1
ATOM 1298 N N . GLU B 1 3 ? -25.5 -9.617 8.797 1 36.09 3 GLU B N 1
ATOM 1299 C CA . GLU B 1 3 ? -25.172 -8.242 8.43 1 36.09 3 GLU B CA 1
ATOM 1300 C C . GLU B 1 3 ? -24.312 -8.203 7.168 1 36.09 3 GLU B C 1
ATOM 1302 O O . GLU B 1 3 ? -23.344 -8.953 7.043 1 36.09 3 GLU B O 1
ATOM 1307 N N . LEU B 1 4 ? -24.859 -7.938 6.023 1 40.22 4 LEU B N 1
ATOM 1308 C CA . LEU B 1 4 ? -24.328 -7.902 4.664 1 40.22 4 LEU B CA 1
ATOM 1309 C C . LEU B 1 4 ? -23 -7.156 4.613 1 40.22 4 LEU B C 1
ATOM 1311 O O . LEU B 1 4 ? -22.875 -6.074 5.195 1 40.22 4 LEU B O 1
ATOM 1315 N N . PRO B 1 5 ? -21.891 -7.762 4.371 1 45.97 5 PRO B N 1
ATOM 1316 C CA . PRO B 1 5 ? -20.562 -7.168 4.367 1 45.97 5 PRO B CA 1
ATOM 1317 C C . PRO B 1 5 ? -20.484 -5.867 3.568 1 45.97 5 PRO B C 1
ATOM 1319 O O . PRO B 1 5 ? -21.141 -5.746 2.525 1 45.97 5 PRO B O 1
ATOM 1322 N N . ARG B 1 6 ? -20.531 -4.766 4.074 1 47.66 6 ARG B N 1
ATOM 1323 C CA . ARG B 1 6 ? -20.531 -3.432 3.484 1 47.66 6 ARG B CA 1
ATOM 1324 C C . ARG B 1 6 ? -19.281 -3.209 2.633 1 47.66 6 ARG B C 1
ATOM 1326 O O . ARG B 1 6 ? -18.172 -3.594 3.027 1 47.66 6 ARG B O 1
ATOM 1333 N N . ALA B 1 7 ? -19.484 -3.166 1.233 1 53.38 7 ALA B N 1
ATOM 1334 C CA . ALA B 1 7 ? -18.469 -2.795 0.265 1 53.38 7 ALA B CA 1
ATOM 1335 C C . ALA B 1 7 ? -17.734 -1.532 0.704 1 53.38 7 ALA B C 1
ATOM 1337 O O . ALA B 1 7 ? -18.297 -0.67 1.371 1 53.38 7 ALA B O 1
ATOM 1338 N N . SER B 1 8 ? -16.453 -1.516 0.663 1 62.44 8 SER B N 1
ATOM 1339 C CA . SER B 1 8 ? -15.68 -0.321 0.986 1 62.44 8 SER B CA 1
ATOM 1340 C C . SER B 1 8 ? -16.203 0.9 0.244 1 62.44 8 SER B C 1
ATOM 1342 O O . SER B 1 8 ? -16.609 0.801 -0.917 1 62.44 8 SER B O 1
ATOM 1344 N N . LEU B 1 9 ? -16.531 2.035 1.002 1 78.19 9 LEU B N 1
ATOM 1345 C CA . LEU B 1 9 ? -16.984 3.312 0.462 1 78.19 9 LEU B CA 1
ATOM 1346 C C . LEU B 1 9 ? -15.812 4.113 -0.099 1 78.19 9 LEU B C 1
ATOM 1348 O O . LEU B 1 9 ? -15.969 5.281 -0.457 1 78.19 9 LEU B O 1
ATO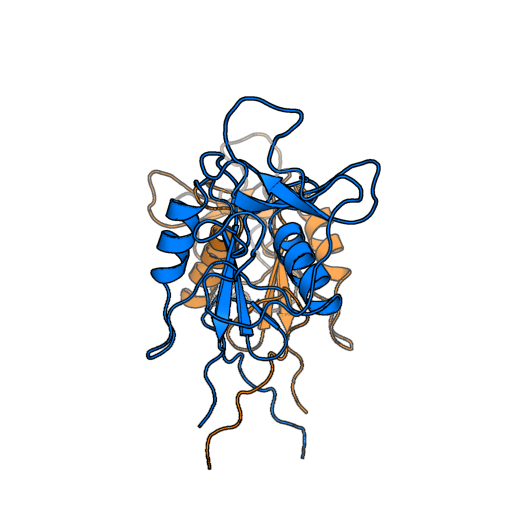M 1352 N N . CYS B 1 10 ? -14.672 3.385 -0.156 1 89.06 10 CYS B N 1
ATOM 1353 C CA . CYS B 1 10 ? -13.5 4.066 -0.681 1 89.06 10 CYS B CA 1
ATOM 1354 C C . CYS B 1 10 ? -13.141 3.551 -2.068 1 89.06 10 CYS B C 1
ATOM 1356 O O . CYS B 1 10 ? -13.422 2.396 -2.398 1 89.06 10 CYS B O 1
ATOM 1358 N N . PRO B 1 11 ? -12.57 4.469 -2.959 1 88.5 11 PRO B N 1
ATOM 1359 C CA . PRO B 1 11 ? -12.062 3.99 -4.246 1 88.5 11 PRO B CA 1
ATOM 1360 C C . PRO B 1 11 ? -11.031 2.869 -4.09 1 88.5 11 PRO B C 1
ATOM 1362 O O . PRO B 1 11 ? -10.461 2.697 -3.014 1 88.5 11 PRO B O 1
ATOM 1365 N N . LEU B 1 12 ? -10.852 2.129 -5.164 1 88.69 12 LEU B N 1
ATOM 1366 C CA . LEU B 1 12 ? -9.859 1.06 -5.16 1 88.69 12 LEU B CA 1
ATOM 1367 C C . LEU B 1 12 ? -8.492 1.592 -4.754 1 88.69 12 LEU B C 1
ATOM 1369 O O . LEU B 1 12 ? -8.07 2.658 -5.215 1 88.69 12 LEU B O 1
ATOM 1373 N N . PHE B 1 13 ? -7.805 0.899 -3.799 1 92.06 13 PHE B N 1
ATOM 1374 C CA . PHE B 1 13 ? -6.441 1.11 -3.32 1 92.06 13 PHE B CA 1
ATOM 1375 C C . PHE B 1 13 ? -6.398 2.23 -2.287 1 92.06 13 PHE B C 1
ATOM 1377 O O . PHE B 1 13 ? -5.32 2.686 -1.901 1 92.06 13 PHE B O 1
ATOM 1384 N N . TRP B 1 14 ? -7.582 2.748 -1.964 1 93.12 14 TRP B N 1
ATOM 1385 C CA . TRP B 1 14 ? -7.684 3.631 -0.807 1 93.12 14 TRP B CA 1
ATOM 1386 C C . TRP B 1 14 ? -8.156 2.863 0.424 1 93.12 14 TRP B C 1
ATOM 1388 O O . TRP B 1 14 ? -9.008 1.978 0.324 1 93.12 14 TRP B O 1
ATOM 1398 N N . MET B 1 15 ? -7.637 3.244 1.577 1 92.75 15 MET B N 1
ATOM 1399 C CA . MET B 1 15 ? -7.949 2.547 2.822 1 92.75 15 MET B CA 1
ATOM 1400 C C . MET B 1 15 ? -8.914 3.363 3.676 1 92.75 15 MET B C 1
ATOM 1402 O O . MET B 1 15 ? -8.719 4.566 3.861 1 92.75 15 MET B O 1
ATOM 1406 N N . GLU B 1 16 ? -9.914 2.645 4.109 1 91.12 16 GLU B N 1
ATOM 1407 C CA . GLU B 1 16 ? -10.922 3.328 4.918 1 91.12 16 GLU B CA 1
ATOM 1408 C C . GLU B 1 16 ? -10.516 3.355 6.391 1 91.12 16 GLU B C 1
ATOM 1410 O O . GLU B 1 16 ? -10.031 2.359 6.926 1 91.12 16 GLU B O 1
ATOM 1415 N N . PHE B 1 17 ? -10.727 4.535 7.023 1 92.94 17 PHE B N 1
ATOM 1416 C CA . PHE B 1 17 ? -10.578 4.691 8.469 1 92.94 17 PHE B CA 1
ATOM 1417 C C . PHE B 1 17 ? -11.562 5.723 9.008 1 92.94 17 PHE B C 1
ATOM 1419 O O . PHE B 1 17 ? -11.445 6.914 8.703 1 92.94 17 PHE B O 1
ATOM 1426 N N . LYS B 1 18 ? -12.5 5.273 9.75 1 91.56 18 LYS B N 1
ATOM 1427 C CA . LYS B 1 18 ? -13.477 6.109 10.445 1 91.56 18 LYS B CA 1
ATOM 1428 C C . LYS B 1 18 ? -14.109 7.117 9.5 1 91.56 18 LYS B C 1
ATOM 1430 O O . LYS B 1 18 ? -14.117 8.32 9.773 1 91.56 18 LYS B O 1
ATOM 1435 N N . GLY B 1 19 ? -14.594 6.645 8.391 1 90.19 19 GLY B N 1
ATOM 1436 C CA . GLY B 1 19 ? -15.422 7.441 7.492 1 90.19 19 GLY B CA 1
ATOM 1437 C C . GLY B 1 19 ? -14.609 8.219 6.473 1 90.19 19 GLY B C 1
ATOM 1438 O O . GLY B 1 19 ? -15.156 9.039 5.734 1 90.19 19 GLY B O 1
ATOM 1439 N N . HIS B 1 20 ? -13.32 8.016 6.453 1 94.56 20 HIS B N 1
ATOM 1440 C CA . HIS B 1 20 ? -12.453 8.664 5.473 1 94.56 20 HIS B CA 1
ATOM 1441 C C . HIS B 1 20 ? -11.602 7.637 4.734 1 94.56 20 HIS B C 1
ATOM 1443 O O . HIS B 1 20 ? -11.391 6.523 5.223 1 94.56 20 HIS B O 1
ATOM 1449 N N . CYS B 1 21 ? -11.18 8.039 3.58 1 94.88 21 CYS B N 1
ATOM 1450 C CA . CYS B 1 21 ? -10.305 7.215 2.748 1 94.88 21 CYS B CA 1
ATOM 1451 C C . CYS B 1 21 ? -8.906 7.809 2.674 1 94.88 21 CYS B C 1
ATOM 1453 O O . CYS B 1 21 ? -8.75 9.016 2.5 1 94.88 21 CYS B O 1
ATOM 1455 N N . TYR B 1 22 ? -7.953 6.93 2.836 1 96.62 22 TYR B N 1
ATOM 1456 C CA . TYR B 1 22 ? -6.559 7.352 2.852 1 96.62 22 TYR B CA 1
ATOM 1457 C C . TYR B 1 22 ? -5.742 6.59 1.815 1 96.62 22 TYR B C 1
ATOM 1459 O O . TYR B 1 22 ? -6 5.41 1.559 1 96.62 22 TYR B O 1
ATOM 1467 N N . ARG B 1 23 ? -4.754 7.207 1.246 1 96.25 23 ARG B N 1
ATOM 1468 C CA . ARG B 1 23 ? -3.824 6.535 0.344 1 96.25 23 ARG B CA 1
ATOM 1469 C C . ARG B 1 23 ? -2.428 7.137 0.453 1 96.25 23 ARG B C 1
ATOM 1471 O O . ARG B 1 23 ? -2.271 8.359 0.482 1 96.25 23 ARG B O 1
ATOM 1478 N N . PHE B 1 24 ? -1.482 6.238 0.632 1 95.25 24 PHE B N 1
ATOM 1479 C CA . PHE B 1 24 ? -0.078 6.629 0.676 1 95.25 24 PHE B CA 1
ATOM 1480 C C . PHE B 1 24 ? 0.514 6.684 -0.727 1 95.25 24 PHE B C 1
ATOM 1482 O O . PHE B 1 24 ? 0.264 5.793 -1.545 1 95.25 24 PHE B O 1
ATOM 1489 N N . PHE B 1 25 ? 1.225 7.691 -1.01 1 95.06 25 PHE B N 1
ATOM 1490 C CA . PHE B 1 25 ? 1.938 7.828 -2.273 1 95.06 25 PHE B CA 1
ATOM 1491 C C . PHE B 1 25 ? 3.443 7.902 -2.039 1 95.06 25 PHE B C 1
ATOM 1493 O O . PHE B 1 25 ? 3.951 8.914 -1.555 1 95.06 25 PHE B O 1
ATOM 1500 N N . PRO B 1 26 ? 4.113 6.879 -2.41 1 92.25 26 PRO B N 1
ATOM 1501 C CA . PRO B 1 26 ? 5.566 6.859 -2.238 1 92.25 26 PRO B CA 1
ATOM 1502 C C . PRO B 1 26 ? 6.301 7.664 -3.311 1 92.25 26 PRO B C 1
ATOM 1504 O O . PRO B 1 26 ? 7.207 7.148 -3.967 1 92.25 26 PRO B O 1
ATOM 1507 N N . LEU B 1 27 ? 5.953 8.891 -3.482 1 92.81 27 LEU B N 1
ATOM 1508 C CA . LEU B 1 27 ? 6.539 9.859 -4.402 1 92.81 27 LEU B CA 1
ATOM 1509 C C . LEU B 1 27 ? 7.117 11.047 -3.645 1 92.81 27 LEU B C 1
ATOM 1511 O O . LEU B 1 27 ? 6.441 11.633 -2.791 1 92.81 27 LEU B O 1
ATOM 1515 N N . ASN B 1 28 ? 8.328 11.336 -3.982 1 95.19 28 ASN B N 1
ATOM 1516 C CA . ASN B 1 28 ? 8.922 12.5 -3.338 1 95.19 28 ASN B CA 1
ATOM 1517 C C . ASN B 1 28 ? 8.484 13.797 -4.008 1 95.19 28 ASN B C 1
ATOM 1519 O O . ASN B 1 28 ? 8.828 14.055 -5.164 1 95.19 28 ASN B O 1
ATOM 1523 N N . LYS B 1 29 ? 7.75 14.578 -3.25 1 97.56 29 LYS B N 1
ATOM 1524 C CA . LYS B 1 29 ? 7.242 15.859 -3.73 1 97.56 29 LYS B CA 1
ATOM 1525 C C . LYS B 1 29 ? 7.375 16.938 -2.66 1 97.56 29 LYS B C 1
ATOM 1527 O O . LYS B 1 29 ? 7.48 16.641 -1.472 1 97.56 29 LYS B O 1
ATOM 1532 N N . THR B 1 30 ? 7.453 18.203 -3.086 1 98.19 30 THR B N 1
ATOM 1533 C CA . THR B 1 30 ? 7.301 19.297 -2.125 1 98.19 30 THR B CA 1
ATOM 1534 C C . THR B 1 30 ? 5.902 19.281 -1.514 1 98.19 30 THR B C 1
ATOM 1536 O O . THR B 1 30 ? 5.004 18.609 -2.018 1 98.19 30 THR B O 1
ATOM 1539 N N . TRP B 1 31 ? 5.789 20.031 -0.461 1 98.06 31 TRP B N 1
ATOM 1540 C CA . TRP B 1 31 ? 4.5 20.047 0.225 1 98.06 31 TRP B CA 1
ATOM 1541 C C . TRP B 1 31 ? 3.389 20.5 -0.714 1 98.06 31 TRP B C 1
ATOM 1543 O O . TRP B 1 31 ? 2.334 19.875 -0.791 1 98.06 31 TRP B O 1
ATOM 1553 N N . ALA B 1 32 ? 3.639 21.625 -1.458 1 98 32 ALA B N 1
ATOM 1554 C CA . ALA B 1 32 ? 2.648 22.188 -2.377 1 98 32 ALA B CA 1
ATOM 1555 C C . ALA B 1 32 ? 2.334 21.203 -3.502 1 98 32 ALA B C 1
ATOM 1557 O O . ALA B 1 32 ? 1.169 21.016 -3.861 1 98 32 ALA B O 1
ATOM 1558 N N . GLU B 1 33 ? 3.365 20.578 -4.043 1 98.56 33 GLU B N 1
ATOM 1559 C CA . GLU B 1 33 ? 3.174 19.594 -5.094 1 98.56 33 GLU B CA 1
ATOM 1560 C C . GLU B 1 33 ? 2.373 18.391 -4.586 1 98.56 33 GLU B C 1
ATOM 1562 O O . GLU B 1 33 ? 1.532 17.859 -5.309 1 98.56 33 GLU B O 1
ATOM 1567 N N . ALA B 1 34 ? 2.682 17.969 -3.398 1 98.62 34 ALA B N 1
ATOM 1568 C CA . ALA B 1 34 ? 1.979 16.844 -2.797 1 98.62 34 ALA B CA 1
ATOM 1569 C C . ALA B 1 34 ? 0.495 17.141 -2.619 1 98.62 34 ALA B C 1
ATOM 1571 O O . ALA B 1 34 ? -0.36 16.328 -2.947 1 98.62 34 ALA B O 1
ATOM 1572 N N . ASP B 1 35 ? 0.192 18.359 -2.111 1 98.5 35 ASP B N 1
ATOM 1573 C CA . ASP B 1 35 ? -1.205 18.734 -1.921 1 98.5 35 ASP B CA 1
ATOM 1574 C C . ASP B 1 35 ? -1.941 18.812 -3.258 1 98.5 35 ASP B C 1
ATOM 1576 O O . ASP B 1 35 ? -3.098 18.391 -3.357 1 98.5 35 ASP B O 1
ATOM 1580 N N . PHE B 1 36 ? -1.263 19.312 -4.199 1 98.38 36 PHE B N 1
ATOM 1581 C CA . PHE B 1 36 ? -1.844 19.375 -5.535 1 98.38 36 PHE B CA 1
ATOM 1582 C C . PHE B 1 36 ? -2.084 17.984 -6.094 1 98.38 36 PHE B C 1
ATOM 1584 O O . PHE B 1 36 ? -3.121 17.719 -6.703 1 98.38 36 PHE B O 1
ATOM 1591 N N . TYR B 1 37 ? -1.178 17.172 -5.914 1 98.12 37 TYR B N 1
ATOM 1592 C CA . TYR B 1 37 ? -1.323 15.789 -6.371 1 98.12 37 TYR B CA 1
ATOM 1593 C C . TYR B 1 37 ? -2.545 15.133 -5.742 1 98.12 37 TYR B C 1
ATOM 1595 O O . TYR B 1 37 ? -3.32 14.461 -6.43 1 98.12 37 TYR B O 1
ATOM 1603 N N . CYS B 1 38 ? -2.715 15.289 -4.438 1 98.5 38 CYS B N 1
ATOM 1604 C CA . CYS B 1 38 ? -3.877 14.734 -3.75 1 98.5 38 CYS B CA 1
ATOM 1605 C C . CYS B 1 38 ? -5.172 15.273 -4.348 1 98.5 38 CYS B C 1
ATOM 1607 O O . CYS B 1 38 ? -6.145 14.531 -4.504 1 98.5 38 CYS B O 1
ATOM 1609 N N . SER B 1 39 ? -5.211 16.5 -4.734 1 97.69 39 SER B N 1
ATOM 1610 C CA . SER B 1 39 ? -6.426 17.141 -5.207 1 97.69 39 SER B CA 1
ATOM 1611 C C . SER B 1 39 ? -6.887 16.562 -6.539 1 97.69 39 SER B C 1
ATOM 1613 O O . SER B 1 39 ? -8.016 16.797 -6.973 1 97.69 39 SER B O 1
ATOM 1615 N N . GLU B 1 40 ? -6.035 15.805 -7.18 1 96.38 40 GLU B N 1
ATOM 1616 C CA . GLU B 1 40 ? -6.387 15.156 -8.445 1 96.38 40 GLU B CA 1
ATOM 1617 C C . GLU B 1 40 ? -7.391 14.031 -8.219 1 96.38 40 GLU B C 1
ATOM 1619 O O . GLU B 1 40 ? -8 13.539 -9.172 1 96.38 40 GLU B O 1
ATOM 1624 N N . PHE B 1 41 ? -7.527 13.625 -7.031 1 95.56 41 PHE B N 1
ATOM 1625 C CA . PHE B 1 41 ? -8.469 12.562 -6.695 1 95.56 41 PHE B CA 1
ATOM 1626 C C . PHE B 1 41 ? -9.734 13.141 -6.066 1 95.56 41 PHE B C 1
ATOM 1628 O O . PHE B 1 41 ? -9.664 14.047 -5.238 1 95.56 41 PHE B O 1
ATOM 1635 N N . SER B 1 42 ? -10.836 12.664 -6.559 1 93 42 SER B N 1
ATOM 1636 C CA . SER B 1 42 ? -12.102 13.18 -6.047 1 93 42 SER B CA 1
ATOM 1637 C C . SER B 1 42 ? -13.141 12.07 -5.926 1 93 42 SER B C 1
ATOM 1639 O O . SER B 1 42 ? -13.039 11.039 -6.594 1 93 42 SER B O 1
ATOM 1641 N N . ILE B 1 43 ? -13.914 12.172 -4.965 1 86.62 43 ILE B N 1
ATOM 1642 C CA . ILE B 1 43 ? -15.141 11.391 -4.812 1 86.62 43 ILE B CA 1
ATOM 1643 C C . ILE B 1 43 ? -16.359 12.32 -4.871 1 86.62 43 ILE B C 1
ATOM 1645 O O . ILE B 1 43 ? -16.562 13.125 -3.963 1 86.62 43 ILE B O 1
ATOM 1649 N N . GLY B 1 44 ? -17.125 12.164 -5.898 1 84 44 GLY B N 1
ATOM 1650 C CA . GLY B 1 44 ? -18.188 13.156 -6.094 1 84 44 GLY B CA 1
ATOM 1651 C C . GLY B 1 44 ? -17.641 14.562 -6.25 1 84 44 GLY B C 1
ATOM 1652 O O . GLY B 1 44 ? -16.781 14.82 -7.094 1 84 44 GLY B O 1
ATOM 1653 N N . ARG B 1 45 ? -18.172 15.406 -5.395 1 86.44 45 ARG B N 1
ATOM 1654 C CA . ARG B 1 45 ? -17.766 16.812 -5.469 1 86.44 45 ARG B CA 1
ATOM 1655 C C . ARG B 1 45 ? -16.625 17.094 -4.496 1 86.44 45 ARG B C 1
ATOM 1657 O O . ARG B 1 45 ? -16.125 18.219 -4.438 1 86.44 45 ARG B O 1
ATOM 1664 N N . LYS B 1 46 ? -16.188 16.062 -3.814 1 90.31 46 LYS B N 1
ATOM 1665 C CA . LYS B 1 46 ? -15.141 16.297 -2.82 1 90.31 46 LYS B CA 1
ATOM 1666 C C . LYS B 1 46 ? -13.773 15.875 -3.354 1 90.31 46 LYS B C 1
ATOM 1668 O O . LYS B 1 46 ? -13.641 14.805 -3.955 1 90.31 46 LYS B O 1
ATOM 1673 N N . SER B 1 47 ? -12.82 16.766 -3.188 1 95.31 47 SER B N 1
ATOM 1674 C CA . SER B 1 47 ? -11.453 16.484 -3.607 1 95.31 47 SER B CA 1
ATOM 1675 C C . SER B 1 47 ? -10.578 16.078 -2.422 1 95.31 47 SER B C 1
ATOM 1677 O O . SER B 1 47 ? -10.789 16.547 -1.302 1 95.31 47 SER B O 1
ATOM 1679 N N . ALA B 1 48 ? -9.641 15.188 -2.73 1 97.94 48 ALA B N 1
ATOM 1680 C CA . ALA B 1 48 ? -8.703 14.781 -1.686 1 97.94 48 ALA B CA 1
ATOM 1681 C C . ALA B 1 48 ? -7.711 15.891 -1.37 1 97.94 48 ALA B C 1
ATOM 1683 O O . ALA B 1 48 ? -7.477 16.781 -2.197 1 97.94 48 ALA B O 1
ATOM 1684 N N . LYS B 1 49 ? -7.207 15.859 -0.138 1 98.5 49 LYS B N 1
ATOM 1685 C CA . LYS B 1 49 ? -6.148 16.734 0.349 1 98.5 49 LYS B CA 1
ATOM 1686 C C . LYS B 1 49 ? -5.09 15.945 1.119 1 98.5 49 LYS B C 1
ATOM 1688 O O . LYS B 1 49 ? -5.293 14.773 1.435 1 98.5 49 LYS B O 1
ATOM 1693 N N . LEU B 1 50 ? -3.949 16.594 1.293 1 98.81 50 LEU B N 1
ATOM 1694 C CA . LEU B 1 50 ? -3.031 16 2.264 1 98.81 50 LEU B CA 1
ATOM 1695 C C . LEU B 1 50 ? -3.744 15.711 3.58 1 98.81 50 LEU B C 1
ATOM 1697 O O . LEU B 1 50 ? -4.59 16.5 4.02 1 98.81 50 LEU B O 1
ATOM 1701 N N . ALA B 1 51 ? -3.309 14.664 4.227 1 98.56 51 ALA B N 1
ATOM 1702 C CA . ALA B 1 51 ? -4.07 14.094 5.332 1 98.56 51 ALA B CA 1
ATOM 1703 C C . ALA B 1 51 ? -4.074 15.031 6.539 1 98.56 51 ALA B C 1
ATOM 1705 O O . ALA B 1 51 ? -3.029 15.555 6.93 1 98.56 51 ALA B O 1
ATOM 1706 N N . SER B 1 52 ? -5.273 15.266 7.047 1 98.69 52 SER B N 1
ATOM 1707 C CA . SER B 1 52 ? -5.43 15.859 8.367 1 98.69 52 SER B CA 1
ATOM 1708 C C . SER B 1 52 ? -5.551 14.781 9.445 1 98.69 52 SER B C 1
ATOM 1710 O O . SER B 1 52 ? -5.977 13.656 9.156 1 98.69 52 SER B O 1
ATOM 1712 N N . ILE B 1 53 ? -5.133 15.07 10.633 1 97.75 53 ILE B N 1
ATOM 1713 C CA . ILE B 1 53 ? -5.105 14.102 11.727 1 97.75 53 ILE B CA 1
ATOM 1714 C C . ILE B 1 53 ? -5.762 14.711 12.969 1 97.75 53 ILE B C 1
ATOM 1716 O O . ILE B 1 53 ? -5.359 15.781 13.43 1 97.75 53 ILE B O 1
ATOM 1720 N N . HIS B 1 54 ? -6.777 13.969 13.539 1 98 54 HIS B N 1
ATOM 1721 C CA . HIS B 1 54 ? -7.609 14.594 14.562 1 98 54 HIS B CA 1
ATOM 1722 C C . HIS B 1 54 ? -7.656 13.75 15.828 1 98 54 HIS B C 1
ATOM 1724 O O . HIS B 1 54 ? -8.461 14.008 16.719 1 98 54 HIS B O 1
ATOM 1730 N N . SER B 1 55 ? -6.84 12.672 15.875 1 97.06 55 SER B N 1
ATOM 1731 C CA . SER B 1 55 ? -6.758 11.844 17.062 1 97.06 55 SER B CA 1
ATOM 1732 C C . SER B 1 55 ? -5.504 10.977 17.062 1 97.06 55 SER B C 1
ATOM 1734 O O . SER B 1 55 ? -4.832 10.867 16.031 1 97.06 55 SER B O 1
ATOM 1736 N N . TRP B 1 56 ? -5.266 10.43 18.266 1 94.94 56 TRP B N 1
ATOM 1737 C CA . TRP B 1 56 ? -4.145 9.5 18.375 1 94.94 56 TRP B CA 1
ATOM 1738 C C . TRP B 1 56 ? -4.355 8.289 17.469 1 94.94 56 TRP B C 1
ATOM 1740 O O . TRP B 1 56 ? -3.424 7.844 16.797 1 94.94 56 TRP B O 1
ATOM 1750 N N . GLU B 1 57 ? -5.508 7.758 17.438 1 95.88 57 GLU B N 1
ATOM 1751 C CA . GLU B 1 57 ? -5.816 6.602 16.594 1 95.88 57 GLU B CA 1
ATOM 1752 C C . GLU B 1 57 ? -5.578 6.902 15.125 1 95.88 57 GLU B C 1
ATOM 1754 O O . GLU B 1 57 ? -5.043 6.062 14.391 1 95.88 57 GLU B O 1
ATOM 1759 N N . GLU B 1 58 ? -6.004 8.039 14.727 1 96.31 58 GLU B N 1
ATOM 1760 C CA . GLU B 1 58 ? -5.812 8.445 13.336 1 96.31 58 GLU B CA 1
ATOM 1761 C C . GLU B 1 58 ? -4.336 8.633 13.016 1 96.31 58 GLU B C 1
ATOM 1763 O O . GLU B 1 58 ? -3.883 8.289 11.922 1 96.31 58 GLU B O 1
ATOM 1768 N N . ASN B 1 59 ? -3.59 9.141 13.961 1 94.75 59 ASN B N 1
ATOM 1769 C CA . ASN B 1 59 ? -2.148 9.32 13.82 1 94.75 59 ASN B CA 1
ATOM 1770 C C . ASN B 1 59 ? -1.44 7.98 13.617 1 94.75 59 ASN B C 1
ATOM 1772 O O . ASN B 1 59 ? -0.617 7.84 12.711 1 94.75 59 ASN B O 1
ATOM 1776 N N . VAL B 1 60 ? -1.754 7.07 14.406 1 92 60 VAL B N 1
ATOM 1777 C CA . VAL B 1 60 ? -1.177 5.734 14.328 1 92 60 VAL B CA 1
ATOM 1778 C C . VAL B 1 60 ? -1.588 5.07 13.008 1 92 60 VAL B C 1
ATOM 1780 O O . VAL B 1 60 ? -0.775 4.406 12.367 1 92 60 VAL B O 1
ATOM 1783 N N . PHE B 1 61 ? -2.822 5.332 12.578 1 94.06 61 PHE B N 1
ATOM 1784 C CA . PHE B 1 61 ? -3.322 4.75 11.344 1 94.06 61 PHE B CA 1
ATOM 1785 C C . PHE B 1 61 ? -2.506 5.23 10.148 1 94.06 61 PHE B C 1
ATOM 1787 O O . PHE B 1 61 ? -2.117 4.434 9.297 1 94.06 61 PHE B O 1
ATOM 1794 N N . VAL B 1 62 ? -2.32 6.5 10.109 1 94.31 62 VAL B N 1
ATOM 1795 C CA . VAL B 1 62 ? -1.593 7.086 8.984 1 94.31 62 VAL B CA 1
ATOM 1796 C C . VAL B 1 62 ? -0.189 6.488 8.914 1 94.31 62 VAL B C 1
ATOM 1798 O O . VAL B 1 62 ? 0.27 6.102 7.836 1 94.31 62 VAL B O 1
ATOM 1801 N N . TYR B 1 63 ? 0.384 6.375 10.008 1 90.88 63 TYR B N 1
ATOM 1802 C CA . TYR B 1 63 ? 1.722 5.797 10.062 1 90.88 63 TYR B CA 1
ATOM 1803 C C . TYR B 1 63 ? 1.7 4.336 9.633 1 90.88 63 TYR B C 1
ATOM 1805 O O . TYR B 1 63 ? 2.572 3.887 8.883 1 90.88 63 TYR B O 1
ATOM 1813 N N . ASP B 1 64 ? 0.815 3.602 10.133 1 91.31 64 ASP B N 1
ATOM 1814 C CA . ASP B 1 64 ? 0.707 2.184 9.805 1 91.31 64 ASP B CA 1
ATOM 1815 C C . ASP B 1 64 ? 0.433 1.986 8.312 1 91.31 64 ASP B C 1
ATOM 1817 O O . ASP B 1 64 ? 0.89 1.009 7.719 1 91.31 64 ASP B O 1
ATOM 1821 N N . LEU B 1 65 ? -0.39 2.857 7.781 1 92.5 65 LEU B N 1
ATOM 1822 C CA . LEU B 1 65 ? -0.656 2.811 6.348 1 92.5 65 LEU B CA 1
ATOM 1823 C C . LEU B 1 65 ? 0.639 2.924 5.551 1 92.5 65 LEU B C 1
ATOM 1825 O O . LEU B 1 65 ? 0.875 2.145 4.625 1 92.5 65 LEU B O 1
ATOM 1829 N N . VAL B 1 66 ? 1.489 3.826 5.926 1 91.12 66 VAL B N 1
ATOM 1830 C CA . VAL B 1 66 ? 2.773 4.027 5.262 1 91.12 66 VAL B CA 1
ATOM 1831 C C . VAL B 1 66 ? 3.646 2.787 5.434 1 91.12 66 VAL B C 1
ATOM 1833 O O . VAL B 1 66 ? 4.219 2.287 4.465 1 91.12 66 VAL B O 1
ATOM 1836 N N . ASN B 1 67 ? 3.68 2.291 6.625 1 88.62 67 ASN B N 1
ATOM 1837 C CA . ASN B 1 67 ? 4.508 1.128 6.934 1 88.62 67 ASN B CA 1
ATOM 1838 C C . ASN B 1 67 ? 4.031 -0.111 6.18 1 88.62 67 ASN B C 1
ATOM 1840 O O . ASN B 1 67 ? 4.828 -0.999 5.871 1 88.62 67 ASN B O 1
ATOM 1844 N N . SER B 1 68 ? 2.75 -0.163 5.918 1 89 68 SER B N 1
ATOM 1845 C CA . SER B 1 68 ? 2.195 -1.308 5.203 1 89 68 SER B CA 1
ATOM 1846 C C . SER B 1 68 ? 2.676 -1.344 3.758 1 89 68 SER B C 1
ATOM 1848 O O . SER B 1 68 ? 2.756 -2.414 3.152 1 89 68 SER B O 1
ATOM 1850 N N . CYS B 1 69 ? 3 -0.258 3.203 1 87.62 69 CYS B N 1
ATOM 1851 C CA . CYS B 1 69 ? 3.463 -0.165 1.823 1 87.62 69 CYS B CA 1
ATOM 1852 C C . CYS B 1 69 ? 4.984 -0.231 1.751 1 87.62 69 CYS B C 1
ATOM 1854 O O . CYS B 1 69 ? 5.539 -0.857 0.847 1 87.62 69 CYS B O 1
ATOM 1856 N N . VAL B 1 70 ? 5.625 0.422 2.664 1 84.75 70 VAL B N 1
ATOM 1857 C CA . VAL B 1 70 ? 7.086 0.464 2.691 1 84.75 70 VAL B CA 1
ATOM 1858 C C . VAL B 1 70 ? 7.582 0.173 4.105 1 84.75 70 VAL B C 1
ATOM 1860 O O . VAL B 1 70 ? 7.879 1.096 4.867 1 84.75 70 VAL B O 1
ATOM 1863 N N . PRO B 1 71 ? 7.742 -1.178 4.293 1 77 71 PRO B N 1
ATOM 1864 C CA . PRO B 1 71 ? 8.164 -1.531 5.648 1 77 71 PRO B CA 1
ATOM 1865 C C . PRO B 1 71 ? 9.617 -1.146 5.934 1 77 71 PRO B C 1
ATOM 1867 O O . PRO B 1 71 ? 10.461 -1.22 5.043 1 77 71 PRO B O 1
ATOM 1870 N N . GLY B 1 72 ? 9.898 -0.831 7.25 1 64.75 72 GLY B N 1
ATOM 1871 C CA . GLY B 1 72 ? 11.25 -0.717 7.754 1 64.75 72 GLY B CA 1
ATOM 1872 C C . GLY B 1 72 ? 11.898 0.622 7.445 1 64.75 72 GLY B C 1
ATOM 1873 O O . GLY B 1 72 ? 12.93 0.97 8.023 1 64.75 72 GLY B O 1
ATOM 1874 N N . ILE B 1 73 ? 11.445 1.243 6.332 1 59.62 73 ILE B N 1
ATOM 1875 C CA . ILE B 1 73 ? 12.133 2.494 6.023 1 59.62 73 ILE B CA 1
ATOM 1876 C C . ILE B 1 73 ? 11.398 3.66 6.68 1 59.62 73 ILE B C 1
ATOM 1878 O O . ILE B 1 73 ? 10.219 3.893 6.406 1 59.62 73 ILE B O 1
ATOM 1882 N N . PRO B 1 74 ? 12.141 4.109 7.711 1 61.66 74 PRO B N 1
ATOM 1883 C CA . PRO B 1 74 ? 11.594 5.344 8.273 1 61.66 74 PRO B CA 1
ATOM 1884 C C . PRO B 1 74 ? 11.375 6.426 7.219 1 61.66 74 PRO B C 1
ATOM 1886 O O . PRO B 1 74 ? 12.281 6.723 6.434 1 61.66 74 PRO B O 1
ATOM 1889 N N . ALA B 1 75 ? 10.172 6.691 6.777 1 70.62 75 ALA B N 1
ATOM 1890 C CA . ALA B 1 75 ? 9.953 7.754 5.797 1 70.62 75 ALA B CA 1
ATOM 1891 C C . ALA B 1 75 ? 9.258 8.953 6.43 1 70.62 75 ALA B C 1
ATOM 1893 O O . ALA B 1 75 ? 8.375 8.789 7.281 1 70.62 75 ALA B O 1
ATOM 1894 N N . ASP B 1 76 ? 9.93 10.133 6.219 1 89.06 76 ASP B N 1
ATOM 1895 C CA . ASP B 1 76 ? 9.227 11.383 6.473 1 89.06 76 ASP B CA 1
ATOM 1896 C C . ASP B 1 76 ? 8.07 11.57 5.484 1 89.06 76 ASP B C 1
ATOM 1898 O O . ASP B 1 76 ? 8.227 11.32 4.289 1 89.06 76 ASP B O 1
ATOM 1902 N N . ILE B 1 77 ? 6.934 11.875 6.105 1 94.5 77 ILE B N 1
ATOM 1903 C CA . ILE B 1 77 ? 5.785 12.016 5.215 1 94.5 77 ILE B CA 1
ATOM 1904 C C . ILE B 1 77 ? 5.121 13.375 5.441 1 94.5 77 ILE B C 1
ATOM 1906 O O . ILE B 1 77 ? 5.043 13.852 6.574 1 94.5 77 ILE B O 1
ATOM 1910 N N . TRP B 1 78 ? 4.688 13.945 4.328 1 97.31 78 TRP B N 1
ATOM 1911 C CA . TRP B 1 78 ? 3.938 15.195 4.441 1 97.31 78 TRP B CA 1
ATOM 1912 C C . TRP B 1 78 ? 2.527 14.938 4.965 1 97.31 78 TRP B C 1
ATOM 1914 O O . TRP B 1 78 ? 1.883 13.961 4.574 1 97.31 78 TRP B O 1
ATOM 1924 N N . THR B 1 79 ? 2.078 15.82 5.777 1 98 79 THR B N 1
ATOM 1925 C CA . THR B 1 79 ? 0.666 15.945 6.121 1 98 79 THR B CA 1
ATOM 1926 C C . THR B 1 79 ? 0.109 17.281 5.637 1 98 79 THR B C 1
ATOM 1928 O O . THR B 1 79 ? 0.847 18.109 5.098 1 98 79 THR B O 1
ATOM 1931 N N . GLY B 1 80 ? -1.157 17.547 5.887 1 98.62 80 GLY B N 1
ATOM 1932 C CA . GLY B 1 80 ? -1.789 18.75 5.371 1 98.62 80 GLY B CA 1
ATOM 1933 C C . GLY B 1 80 ? -1.631 19.953 6.285 1 98.62 80 GLY B C 1
ATOM 1934 O O . GLY B 1 80 ? -2.125 21.031 5.984 1 98.62 80 GLY B O 1
ATOM 1935 N N . LEU B 1 81 ? -0.944 19.812 7.371 1 98.31 81 LEU B N 1
ATOM 1936 C CA . LEU B 1 81 ? -0.827 20.891 8.359 1 98.31 81 LEU B CA 1
ATOM 1937 C C . LEU B 1 81 ? 0.23 21.891 7.934 1 98.31 81 LEU B C 1
ATOM 1939 O O . LEU B 1 81 ? 1.307 21.516 7.465 1 98.31 81 LEU B O 1
ATOM 1943 N N . HIS B 1 82 ? -0.145 23.219 8.094 1 97.12 82 HIS B N 1
ATOM 1944 C CA . HIS B 1 82 ? 0.776 24.281 7.715 1 97.12 82 HIS B CA 1
ATOM 1945 C C . HIS B 1 82 ? 0.437 25.578 8.43 1 97.12 82 HIS B C 1
ATOM 1947 O O . HIS B 1 82 ? -0.654 25.719 8.992 1 97.12 82 HIS B O 1
ATOM 1953 N N . ASP B 1 83 ? 1.285 26.516 8.453 1 95.88 83 ASP B N 1
ATOM 1954 C CA . ASP B 1 83 ? 1.021 27.812 9.039 1 95.88 83 ASP B CA 1
ATOM 1955 C C . ASP B 1 83 ? 1.469 28.938 8.102 1 95.88 83 ASP B C 1
ATOM 1957 O O . ASP B 1 83 ? 2.053 29.922 8.547 1 95.88 83 ASP B O 1
ATOM 1961 N N . HIS B 1 84 ? 1.182 28.859 6.82 1 89.06 84 HIS B N 1
ATOM 1962 C CA . HIS B 1 84 ? 1.571 29.812 5.781 1 89.06 84 HIS B CA 1
ATOM 1963 C C . HIS B 1 84 ? 0.928 31.172 6.012 1 89.06 84 HIS B C 1
ATOM 1965 O O . HIS B 1 84 ? 1.568 32.219 5.809 1 89.06 84 HIS B O 1
ATOM 1971 N N . ARG B 1 85 ? -0.284 31.141 6.355 1 88.56 85 ARG B N 1
ATOM 1972 C CA . ARG B 1 85 ? -1.062 32.375 6.445 1 88.56 85 ARG B CA 1
ATOM 1973 C C . ARG B 1 85 ? -0.55 33.25 7.574 1 88.56 85 ARG B C 1
ATOM 1975 O O . ARG B 1 85 ? -0.356 34.469 7.383 1 88.56 85 ARG B O 1
ATOM 1982 N N . GLN B 1 86 ? -0.454 32.656 8.711 1 88.94 86 GLN B N 1
ATOM 1983 C CA . GLN B 1 86 ? 0.079 33.312 9.891 1 88.94 86 GLN B CA 1
ATOM 1984 C C . GLN B 1 86 ? 1.01 32.406 10.68 1 88.94 86 GLN B C 1
ATOM 1986 O O . GLN B 1 86 ? 0.59 31.344 11.156 1 88.94 86 GLN B O 1
ATOM 1991 N N . GLU B 1 87 ? 2.248 32.875 10.797 1 89.5 87 GLU B N 1
ATOM 1992 C CA . GLU B 1 87 ? 3.232 32.094 11.516 1 89.5 87 GLU B CA 1
ATOM 1993 C C . GLU B 1 87 ? 2.73 31.719 12.906 1 89.5 87 GLU B C 1
ATOM 1995 O O . GLU B 1 87 ? 2.25 32.562 13.648 1 89.5 87 GLU B O 1
ATOM 2000 N N . GLY B 1 88 ? 2.809 30.359 13.227 1 90.38 88 GLY B N 1
ATOM 2001 C CA . GLY B 1 88 ? 2.383 29.875 14.531 1 90.38 88 GLY B CA 1
ATOM 2002 C C . GLY B 1 88 ? 0.927 29.453 14.57 1 90.38 88 GLY B C 1
ATOM 2003 O O . GLY B 1 88 ? 0.498 28.766 15.492 1 90.38 88 GLY B O 1
ATOM 2004 N N . GLN B 1 89 ? 0.187 29.891 13.609 1 93.94 89 GLN B N 1
ATOM 2005 C CA . GLN B 1 89 ? -1.212 29.484 13.523 1 93.94 89 GLN B CA 1
ATOM 2006 C C . GLN B 1 89 ? -1.398 28.375 12.492 1 93.94 89 GLN B C 1
ATOM 2008 O O . GLN B 1 89 ? -1.538 28.656 11.297 1 93.94 89 GLN B O 1
ATOM 2013 N N . PHE B 1 90 ? -1.47 27.25 13 1 97 90 PHE B N 1
ATOM 2014 C CA . PHE B 1 90 ? -1.517 26.078 12.133 1 97 90 PHE B CA 1
ATOM 2015 C C . PHE B 1 90 ? -2.941 25.828 11.656 1 97 90 PHE B C 1
ATOM 2017 O O . PHE B 1 90 ? -3.896 26 12.414 1 97 90 PHE B O 1
ATOM 2024 N N . GLU B 1 91 ? -3.047 25.438 10.359 1 97.62 91 GLU B N 1
ATOM 2025 C CA . GLU B 1 91 ? -4.324 25.062 9.758 1 97.62 91 GLU B CA 1
ATOM 2026 C C . GLU B 1 91 ? -4.164 23.859 8.828 1 97.62 91 GLU B C 1
ATOM 2028 O O . GLU B 1 91 ? -3.111 23.672 8.219 1 97.62 91 GLU B O 1
ATOM 2033 N N . TRP B 1 92 ? -5.211 23.109 8.766 1 98.19 92 TRP B N 1
ATOM 2034 C CA . TRP B 1 92 ? -5.227 21.984 7.84 1 98.19 92 TRP B CA 1
ATOM 2035 C C . TRP B 1 92 ? -5.652 22.438 6.445 1 98.19 92 TRP B C 1
ATOM 2037 O O . TRP B 1 92 ? -6.562 23.266 6.305 1 98.19 92 TRP B O 1
ATOM 2047 N N . THR B 1 93 ? -5.082 21.891 5.438 1 97.5 93 THR B N 1
ATOM 2048 C CA . THR B 1 93 ? -5.383 22.281 4.066 1 97.5 93 THR B CA 1
ATOM 2049 C C . THR B 1 93 ? -6.809 21.891 3.693 1 97.5 93 THR B C 1
ATOM 2051 O O . THR B 1 93 ? -7.398 22.469 2.777 1 97.5 93 THR B O 1
ATOM 2054 N N . ASP B 1 94 ? -7.363 20.906 4.383 1 96.94 94 ASP B N 1
ATOM 2055 C CA . ASP B 1 94 ? -8.719 20.5 4.051 1 96.94 94 ASP B CA 1
ATOM 2056 C C . ASP B 1 94 ? -9.75 21.359 4.785 1 96.94 94 ASP B C 1
ATOM 2058 O O . ASP B 1 94 ? -10.961 21.141 4.648 1 96.94 94 ASP B O 1
ATOM 2062 N N . GLY B 1 95 ? -9.375 22.234 5.57 1 95.88 95 GLY B N 1
ATOM 2063 C CA . GLY B 1 95 ? -10.273 23.172 6.219 1 95.88 95 GLY B CA 1
ATOM 2064 C C . GLY B 1 95 ? -10.812 22.672 7.543 1 95.88 95 GLY B C 1
ATOM 2065 O O . GLY B 1 95 ? -11.547 23.391 8.234 1 95.88 95 GLY B O 1
ATOM 2066 N N . SER B 1 96 ? -10.461 21.438 7.898 1 97.19 96 SER B N 1
ATOM 2067 C CA . SER B 1 96 ? -10.945 20.922 9.172 1 97.19 96 SER B CA 1
ATOM 2068 C C . SER B 1 96 ? -10.281 21.625 10.352 1 97.19 96 SER B C 1
ATOM 2070 O O . SER B 1 96 ? -9.273 22.312 10.18 1 97.19 96 SER B O 1
ATOM 2072 N N . SER B 1 97 ? -10.875 21.359 11.523 1 96.88 97 SER B N 1
ATOM 2073 C CA . SER B 1 97 ? -10.391 22.047 12.719 1 96.88 97 SER B CA 1
ATOM 2074 C C . SER B 1 97 ? -9.062 21.484 13.188 1 96.88 97 SER B C 1
ATOM 2076 O O . SER B 1 97 ? -8.812 20.281 13.055 1 96.88 97 SER B O 1
ATOM 2078 N N . TYR B 1 98 ? -8.211 22.344 13.734 1 97.12 98 TYR B N 1
ATOM 2079 C CA . TYR B 1 98 ? -6.977 21.938 14.398 1 97.12 98 TYR B CA 1
ATOM 2080 C C . TYR B 1 98 ? -7.242 21.562 15.852 1 97.12 98 TYR B C 1
ATOM 2082 O O . TYR B 1 98 ? -7.125 22.406 16.75 1 97.12 98 TYR B O 1
ATOM 2090 N N . ASP B 1 99 ? -7.539 20.25 16.156 1 97.5 99 ASP B N 1
ATOM 2091 C CA . ASP B 1 99 ? -8.039 19.828 17.453 1 97.5 99 ASP B CA 1
ATOM 2092 C C . ASP B 1 99 ? -7.148 18.734 18.047 1 97.5 99 ASP B C 1
ATOM 2094 O O . ASP B 1 99 ? -7.465 18.172 19.094 1 97.5 99 ASP B O 1
ATOM 2098 N N . TYR B 1 100 ? -6.102 18.438 17.359 1 96.94 100 TYR B N 1
ATOM 2099 C CA . TYR B 1 100 ? -5.145 17.438 17.797 1 96.94 100 TYR B CA 1
ATOM 2100 C C . TYR B 1 100 ? -3.75 17.719 17.25 1 96.94 100 TYR B C 1
ATOM 2102 O O . TYR B 1 100 ? -3.607 18.219 16.125 1 96.94 100 TYR B O 1
ATOM 2110 N N . SER B 1 101 ? -2.723 17.469 18.062 1 95.31 101 SER B N 1
ATOM 2111 C CA . SER B 1 101 ? -1.343 17.547 17.578 1 95.31 101 SER B CA 1
ATOM 2112 C C . SER B 1 101 ? -0.457 16.547 18.312 1 95.31 101 SER B C 1
ATOM 2114 O O . SER B 1 101 ? -0.77 16.125 19.422 1 95.31 101 SER B O 1
ATOM 2116 N N . TYR B 1 102 ? 0.579 16.125 17.641 1 93.5 102 TYR B N 1
ATOM 2117 C CA . TYR B 1 102 ? 1.559 15.211 18.234 1 93.5 102 TYR B CA 1
ATOM 2118 C C . TYR B 1 102 ? 2.979 15.656 17.906 1 93.5 102 TYR B C 1
ATOM 2120 O O . TYR B 1 102 ? 3.742 14.914 17.281 1 93.5 102 TYR B O 1
ATOM 2128 N N . TRP B 1 103 ? 3.334 16.734 18.469 1 93.44 103 TRP B N 1
ATOM 2129 C CA . TRP B 1 103 ? 4.617 17.359 18.172 1 93.44 103 TRP B CA 1
ATOM 2130 C C . TRP B 1 103 ? 5.758 16.625 18.859 1 93.44 103 TRP B C 1
ATOM 2132 O O . TRP B 1 103 ? 5.598 16.125 19.984 1 93.44 103 TRP B O 1
ATOM 2142 N N . ASP B 1 104 ? 6.832 16.688 18.156 1 89.62 104 ASP B N 1
ATOM 2143 C CA . ASP B 1 104 ? 8.062 16.312 18.859 1 89.62 104 ASP B CA 1
ATOM 2144 C C . ASP B 1 104 ? 8.406 17.328 19.953 1 89.62 104 ASP B C 1
ATOM 2146 O O . ASP B 1 104 ? 8.008 18.484 19.859 1 89.62 104 ASP B O 1
ATOM 2150 N N . GLY B 1 105 ? 9.102 16.906 20.953 1 85.69 105 GLY B N 1
ATOM 2151 C CA . GLY B 1 105 ? 9.422 17.75 22.094 1 85.69 105 GLY B CA 1
ATOM 2152 C C . GLY B 1 105 ? 10.07 19.062 21.703 1 85.69 105 GLY B C 1
ATOM 2153 O O . GLY B 1 105 ? 9.805 20.094 22.312 1 85.69 105 GLY B O 1
ATOM 2154 N N . SER B 1 106 ? 10.812 19.188 20.703 1 84.56 106 SER B N 1
ATOM 2155 C CA . SER B 1 106 ? 11.523 20.391 20.297 1 84.56 106 SER B CA 1
ATOM 2156 C C . SER B 1 106 ? 10.844 21.062 19.109 1 84.56 106 SER B C 1
ATOM 2158 O O . SER B 1 106 ? 11.43 21.938 18.469 1 84.56 106 SER B O 1
ATOM 2160 N N . GLN B 1 107 ? 9.594 20.656 18.938 1 89.62 107 GLN B N 1
ATOM 2161 C CA . GLN B 1 107 ? 8.891 21.172 17.766 1 89.62 107 GLN B CA 1
ATOM 2162 C C . GLN B 1 107 ? 7.508 21.703 18.125 1 89.62 107 GLN B C 1
ATOM 2164 O O . GLN B 1 107 ? 6.945 21.328 19.156 1 89.62 107 GLN B O 1
ATOM 2169 N N . PRO B 1 108 ? 6.805 22.531 17.266 1 90.12 108 PRO B N 1
ATOM 2170 C CA . PRO B 1 108 ? 7.43 23.156 16.109 1 90.12 108 PRO B CA 1
ATOM 2171 C C . PRO B 1 108 ? 8.453 24.234 16.484 1 90.12 108 PRO B C 1
ATOM 2173 O O . PRO B 1 108 ? 8.234 24.984 17.438 1 90.12 108 PRO B O 1
ATOM 2176 N N . ASP B 1 109 ? 9.641 24.422 15.742 1 85.75 109 ASP B N 1
ATOM 2177 C CA . ASP B 1 109 ? 10.672 25.375 16.109 1 85.75 109 ASP B CA 1
ATOM 2178 C C . ASP B 1 109 ? 10.906 26.391 14.992 1 85.75 109 ASP B C 1
ATOM 2180 O O . ASP B 1 109 ? 11.734 27.297 15.125 1 85.75 109 ASP B O 1
ATOM 2184 N N . ASP B 1 110 ? 10.172 26.312 13.938 1 84.12 110 ASP B N 1
ATOM 2185 C CA . ASP B 1 110 ? 10.25 27.25 12.812 1 84.12 110 ASP B CA 1
ATOM 2186 C C . ASP B 1 110 ? 11.688 27.422 12.344 1 84.12 110 ASP B C 1
ATOM 2188 O O . ASP B 1 110 ? 12.109 28.547 12.039 1 84.12 110 ASP B O 1
ATOM 2192 N N . GLY B 1 111 ? 12.547 26.422 12.336 1 71.19 111 GLY B N 1
ATOM 2193 C CA . GLY B 1 111 ? 13.906 26.453 11.828 1 71.19 111 GLY B CA 1
ATOM 2194 C C . GLY B 1 111 ? 14.852 27.234 12.719 1 71.19 111 GLY B C 1
ATOM 2195 O O . GLY B 1 111 ? 15.93 27.656 12.281 1 71.19 111 GLY B O 1
ATOM 2196 N N . VAL B 1 112 ? 14.406 27.844 13.812 1 64 112 VAL B N 1
ATOM 2197 C CA . VAL B 1 112 ? 15.289 28.656 14.641 1 64 112 VAL B CA 1
ATOM 2198 C C . VAL B 1 112 ? 16.688 28.047 14.664 1 64 112 VAL B C 1
ATOM 2200 O O . VAL B 1 112 ? 17.688 28.766 14.703 1 64 112 VAL B O 1
ATOM 2203 N N . HIS B 1 113 ? 16.75 26.766 14.641 1 54.59 113 HIS B N 1
ATOM 2204 C CA . HIS B 1 113 ? 18.094 26.203 14.766 1 54.59 113 HIS B CA 1
ATOM 2205 C C . HIS B 1 113 ? 18.719 25.953 13.398 1 54.59 113 HIS B C 1
ATOM 2207 O O . HIS B 1 113 ? 19.875 25.516 13.305 1 54.59 113 HIS B O 1
ATOM 2213 N N . ALA B 1 114 ? 17.922 26 12.398 1 55.81 114 ALA B N 1
ATOM 2214 C CA . ALA B 1 114 ? 18.484 25.734 11.078 1 55.81 114 ALA B CA 1
ATOM 2215 C C . ALA B 1 114 ? 18.406 26.953 10.18 1 55.81 114 ALA B C 1
ATOM 2217 O O . ALA B 1 114 ? 17.844 27.984 10.57 1 55.81 114 ALA B O 1
ATOM 2218 N N . ASP B 1 115 ? 18.859 26.812 8.922 1 54.69 115 ASP B N 1
ATOM 2219 C CA . ASP B 1 115 ? 19 27.828 7.891 1 54.69 115 ASP B CA 1
ATOM 2220 C C . ASP B 1 115 ? 17.734 28.672 7.766 1 54.69 115 ASP B C 1
ATOM 2222 O O . ASP B 1 115 ? 16.641 28.203 8.117 1 54.69 115 ASP B O 1
ATOM 2226 N N . PRO B 1 116 ? 17.859 30 7.422 1 56.59 116 PRO B N 1
ATOM 2227 C CA . PRO B 1 116 ? 16.906 31.109 7.309 1 56.59 116 PRO B CA 1
ATOM 2228 C C . PRO B 1 116 ? 15.578 30.672 6.676 1 56.59 116 PRO B C 1
ATOM 2230 O O . PRO B 1 116 ? 14.664 31.484 6.543 1 56.59 116 PRO B O 1
ATOM 2233 N N . GLU B 1 117 ? 15.523 29.406 6.324 1 65.88 117 GLU B N 1
ATOM 2234 C CA . GLU B 1 117 ? 14.25 29.172 5.648 1 65.88 117 GLU B CA 1
ATOM 2235 C C . GLU B 1 117 ? 13.148 28.812 6.645 1 65.88 117 GLU B C 1
ATOM 2237 O O . GLU B 1 117 ? 13.352 27.969 7.516 1 65.88 117 GLU B O 1
ATOM 2242 N N . GLU B 1 118 ? 12.078 29.547 6.664 1 83.5 118 GLU B N 1
ATOM 2243 C CA . GLU B 1 118 ? 10.906 29.344 7.504 1 83.5 118 GLU B CA 1
ATOM 2244 C C . GLU B 1 118 ? 10.336 27.938 7.316 1 83.5 118 GLU B C 1
ATOM 2246 O O . GLU B 1 118 ? 10.344 27.406 6.207 1 83.5 118 GLU B O 1
ATOM 2251 N N . GLU B 1 119 ? 10.117 27.203 8.367 1 91.56 119 GLU B N 1
ATOM 2252 C CA . GLU B 1 119 ? 9.453 25.906 8.359 1 91.56 119 GLU B CA 1
ATOM 2253 C C . GLU B 1 119 ? 7.949 26.047 8.57 1 91.56 119 GLU B C 1
ATOM 2255 O O . GLU B 1 119 ? 7.496 26.297 9.688 1 91.56 119 GLU B O 1
ATOM 2260 N N . ASP B 1 120 ? 7.195 25.953 7.484 1 94.75 120 ASP B N 1
ATOM 2261 C CA . ASP B 1 120 ? 5.766 26.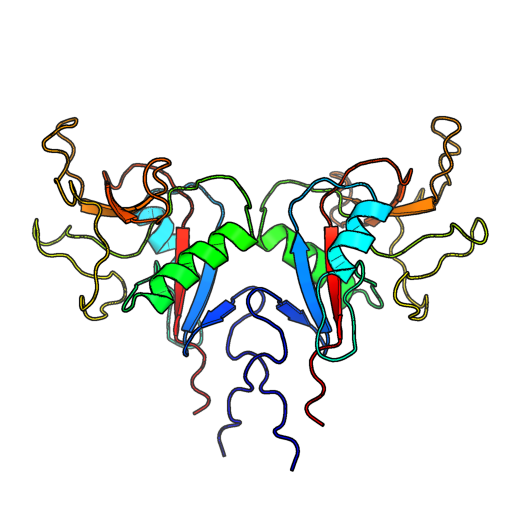234 7.555 1 94.75 120 ASP B CA 1
ATOM 2262 C C . ASP B 1 120 ? 4.941 24.969 7.289 1 94.75 120 ASP B C 1
ATOM 2264 O O . ASP B 1 120 ? 3.715 24.984 7.414 1 94.75 120 ASP B O 1
ATOM 2268 N N . CYS B 1 121 ? 5.617 23.922 6.902 1 97 121 CYS B N 1
ATOM 2269 C CA . CYS B 1 121 ? 4.926 22.703 6.531 1 97 121 CYS B CA 1
ATOM 2270 C C . CYS B 1 121 ? 5.246 21.578 7.508 1 97 121 CYS B C 1
ATOM 2272 O O . CYS B 1 121 ? 6.375 21.469 7.996 1 97 121 CYS B O 1
ATOM 2274 N N . VAL B 1 122 ? 4.27 20.734 7.762 1 96.75 122 VAL B N 1
ATOM 2275 C CA . VAL B 1 122 ? 4.426 19.766 8.836 1 96.75 122 VAL B CA 1
ATOM 2276 C C . VAL B 1 122 ? 4.531 18.359 8.25 1 96.75 122 VAL B C 1
ATOM 2278 O O . VAL B 1 122 ? 3.775 18 7.352 1 96.75 122 VAL B O 1
ATOM 2281 N N . GLN B 1 123 ? 5.484 17.641 8.742 1 95.69 123 GLN B N 1
ATOM 2282 C CA . GLN B 1 123 ? 5.691 16.234 8.391 1 95.69 123 GLN B CA 1
ATOM 2283 C C . GLN B 1 123 ? 5.555 15.336 9.609 1 95.69 123 GLN B C 1
ATOM 2285 O O . GLN B 1 123 ? 5.672 15.797 10.75 1 95.69 123 GLN B O 1
ATOM 2290 N N . ILE B 1 124 ? 5.23 14.094 9.383 1 93.25 124 ILE B N 1
ATOM 2291 C CA . ILE B 1 124 ? 5.473 13.031 10.359 1 93.25 124 ILE B CA 1
ATOM 2292 C C . ILE B 1 124 ? 6.863 12.445 10.148 1 93.25 124 ILE B C 1
ATOM 2294 O O . ILE B 1 124 ? 7.227 12.086 9.023 1 93.25 124 ILE B O 1
ATOM 2298 N N . TRP B 1 125 ? 7.602 12.445 11.148 1 87.69 125 TRP B N 1
ATOM 2299 C CA . TRP B 1 125 ? 8.961 11.945 10.977 1 87.69 125 TRP B CA 1
ATOM 2300 C C . TRP B 1 125 ? 9.281 10.883 12.023 1 87.69 125 TRP B C 1
ATOM 2302 O O . TRP B 1 125 ? 8.57 10.742 13.016 1 87.69 125 TRP B O 1
ATOM 2312 N N . TYR B 1 126 ? 10.227 10.008 11.547 1 75.38 126 TYR B N 1
ATOM 2313 C CA . TYR B 1 126 ? 10.68 8.922 12.406 1 75.38 126 TYR B CA 1
ATOM 2314 C C . TYR B 1 126 ? 11.984 9.289 13.102 1 75.38 126 TYR B C 1
ATOM 2316 O O . TYR B 1 126 ? 12.938 9.727 12.453 1 75.38 126 TYR B O 1
ATOM 2324 N N . ARG B 1 127 ? 11.875 9.25 14.438 1 69.5 127 ARG B N 1
ATOM 2325 C CA . ARG B 1 127 ? 13.109 9.391 15.195 1 69.5 127 ARG B CA 1
ATOM 2326 C C . ARG B 1 127 ? 13.461 8.094 15.914 1 69.5 127 ARG B C 1
ATOM 2328 O O . ARG B 1 127 ? 12.633 7.535 16.641 1 69.5 127 ARG B O 1
ATOM 2335 N N . PRO B 1 128 ? 14.664 7.613 15.523 1 63.34 128 PRO B N 1
ATOM 2336 C CA . PRO B 1 128 ? 15.078 6.375 16.188 1 63.34 128 PRO B CA 1
ATOM 2337 C C . PRO B 1 128 ? 14.922 6.43 17.703 1 63.34 128 PRO B C 1
ATOM 2339 O O . PRO B 1 128 ? 14.609 5.414 18.328 1 63.34 128 PRO B O 1
ATOM 2342 N N . SER B 1 129 ? 15.273 7.496 18.219 1 58.34 129 SER B N 1
ATOM 2343 C CA . SER B 1 129 ? 15.258 7.621 19.672 1 58.34 129 SER B CA 1
ATOM 2344 C C . SER B 1 129 ? 13.828 7.652 20.203 1 58.34 129 SER B C 1
ATOM 2346 O O . SER B 1 129 ? 13.609 7.535 21.406 1 58.34 129 SER B O 1
ATOM 2348 N N . SER B 1 130 ? 12.945 7.879 19.328 1 55.94 130 SER B N 1
ATOM 2349 C CA . SER B 1 130 ? 11.555 7.953 19.766 1 55.94 130 SER B CA 1
ATOM 2350 C C . SER B 1 130 ? 10.711 6.875 19.094 1 55.94 130 SER B C 1
ATOM 2352 O O . SER B 1 130 ? 10.922 6.547 17.922 1 55.94 130 SER B O 1
ATOM 2354 N N . ALA B 1 131 ? 10.328 5.918 19.828 1 54.22 131 ALA B N 1
ATOM 2355 C CA . ALA B 1 131 ? 9.5 4.812 19.344 1 54.22 131 ALA B CA 1
ATOM 2356 C C . ALA B 1 131 ? 8.352 5.32 18.484 1 54.22 131 ALA B C 1
ATOM 2358 O O . ALA B 1 131 ? 7.812 4.582 17.656 1 54.22 131 ALA B O 1
ATOM 2359 N N . LEU B 1 132 ? 7.988 6.684 18.719 1 59.66 132 LEU B N 1
ATOM 2360 C CA . LEU B 1 132 ? 6.734 7.109 18.109 1 59.66 132 LEU B CA 1
ATOM 2361 C C . LEU B 1 132 ? 6.988 8.148 17.016 1 59.66 132 LEU B C 1
ATOM 2363 O O . LEU B 1 132 ? 7.945 8.914 17.094 1 59.66 132 LEU B O 1
ATOM 2367 N N . ARG B 1 133 ? 6.391 7.91 15.914 1 78.06 133 ARG B N 1
ATOM 2368 C CA . ARG B 1 133 ? 6.395 8.938 14.875 1 78.06 133 ARG B CA 1
ATOM 2369 C C . ARG B 1 133 ? 5.73 10.219 15.375 1 78.06 133 ARG B C 1
ATOM 2371 O O . ARG B 1 133 ? 4.691 10.164 16.031 1 78.06 133 ARG B O 1
ATOM 2378 N N . SER B 1 134 ? 6.539 11.359 15.43 1 89.94 134 SER B N 1
ATOM 2379 C CA . SER B 1 134 ? 6.078 12.664 15.891 1 89.94 134 SER B CA 1
ATOM 2380 C C . SER B 1 134 ? 6.031 13.664 14.734 1 89.94 134 SER B C 1
ATOM 2382 O O . SER B 1 134 ? 6.324 13.32 13.594 1 89.94 134 SER B O 1
ATOM 2384 N N . TRP B 1 135 ? 5.473 14.867 15.125 1 94.62 135 TRP B N 1
ATOM 2385 C CA . TRP B 1 135 ? 5.336 15.883 14.086 1 94.62 135 TRP B CA 1
ATOM 2386 C C . TRP B 1 135 ? 6.512 16.859 14.125 1 94.62 135 TRP B C 1
ATOM 2388 O O . TRP B 1 135 ? 7.082 17.109 15.18 1 94.62 135 TRP B O 1
ATOM 2398 N N . ASN B 1 136 ? 6.918 17.297 12.961 1 93.38 136 ASN B N 1
ATOM 2399 C CA . ASN B 1 136 ? 7.969 18.297 12.797 1 93.38 136 ASN B CA 1
ATOM 2400 C C . ASN B 1 136 ? 7.605 19.328 11.719 1 93.38 136 ASN B C 1
ATOM 2402 O O . ASN B 1 136 ? 7.109 18.953 10.656 1 93.38 136 ASN B O 1
ATOM 2406 N N . ASP B 1 137 ? 7.75 20.562 12.109 1 94 137 ASP B N 1
ATOM 2407 C CA . ASP B 1 137 ? 7.652 21.562 11.039 1 94 137 ASP B CA 1
ATOM 2408 C C . ASP B 1 137 ? 8.953 21.641 10.25 1 94 137 ASP B C 1
ATOM 2410 O O . ASP B 1 137 ? 10.039 21.562 10.82 1 94 137 ASP B O 1
ATOM 2414 N N . ASN B 1 138 ? 8.805 21.656 8.953 1 93.31 138 ASN B N 1
ATOM 2415 C CA . ASN B 1 138 ? 9.945 21.656 8.047 1 93.31 138 ASN B CA 1
ATOM 2416 C C . ASN B 1 138 ? 9.727 22.641 6.891 1 93.31 138 ASN B C 1
ATOM 2418 O O . ASN B 1 138 ? 8.641 23.188 6.727 1 93.31 138 ASN B O 1
ATOM 2422 N N . THR B 1 139 ? 10.875 22.969 6.215 1 94 139 THR B N 1
ATOM 2423 C CA . THR B 1 139 ? 10.742 23.797 5.023 1 94 139 THR B CA 1
ATOM 2424 C C . THR B 1 139 ? 9.852 23.109 3.986 1 94 139 THR B C 1
ATOM 2426 O O . THR B 1 139 ? 9.945 21.906 3.779 1 94 139 THR B O 1
ATOM 2429 N N . CYS B 1 140 ? 9.031 23.875 3.334 1 95.69 140 CYS B N 1
ATOM 2430 C CA . CYS B 1 140 ? 8.016 23.344 2.436 1 95.69 140 CYS B CA 1
ATOM 2431 C C . CYS B 1 140 ? 8.641 22.828 1.148 1 95.69 140 CYS B C 1
ATOM 2433 O O . CYS B 1 140 ? 8 22.094 0.388 1 95.69 140 CYS B O 1
ATOM 2435 N N . ASN B 1 141 ? 9.859 23.156 0.913 1 95.38 141 ASN B N 1
ATOM 2436 C CA . ASN B 1 141 ? 10.516 22.844 -0.352 1 95.38 141 ASN B CA 1
ATOM 2437 C C . ASN B 1 141 ? 11.18 21.469 -0.308 1 95.38 141 ASN B C 1
ATOM 2439 O O . ASN B 1 141 ? 11.602 20.938 -1.34 1 95.38 141 ASN B O 1
ATOM 2443 N N . HIS B 1 142 ? 11.328 20.891 0.933 1 95.06 142 HIS B N 1
ATOM 2444 C CA . HIS B 1 142 ? 11.82 19.516 1.003 1 95.06 142 HIS B CA 1
ATOM 2445 C C . HIS B 1 142 ? 10.867 18.547 0.32 1 95.06 142 HIS B C 1
ATOM 2447 O O . HIS B 1 142 ? 9.664 18.812 0.219 1 95.06 142 HIS B O 1
ATOM 2453 N N . LYS B 1 143 ? 11.438 17.5 -0.16 1 96.56 143 LYS B N 1
ATOM 2454 C CA . LYS B 1 143 ? 10.609 16.531 -0.875 1 96.56 143 LYS B CA 1
ATOM 2455 C C . LYS B 1 143 ? 10.445 15.242 -0.069 1 96.56 143 LYS B C 1
ATOM 2457 O O . LYS B 1 143 ? 11.438 14.617 0.323 1 96.56 143 LYS B O 1
ATOM 2462 N N . PHE B 1 144 ? 9.195 14.852 0.23 1 95.12 144 PHE B N 1
ATOM 2463 C CA . PHE B 1 144 ? 8.852 13.633 0.96 1 95.12 144 PHE B CA 1
ATOM 2464 C C . PHE B 1 144 ? 7.656 12.938 0.318 1 95.12 144 PHE B C 1
ATOM 2466 O O . PHE B 1 144 ? 6.887 13.562 -0.416 1 95.12 144 PHE B O 1
ATOM 2473 N N . PRO B 1 145 ? 7.531 11.555 0.581 1 95.5 145 PRO B N 1
ATOM 2474 C CA . PRO B 1 145 ? 6.234 10.93 0.302 1 95.5 145 PRO B CA 1
ATOM 2475 C C . P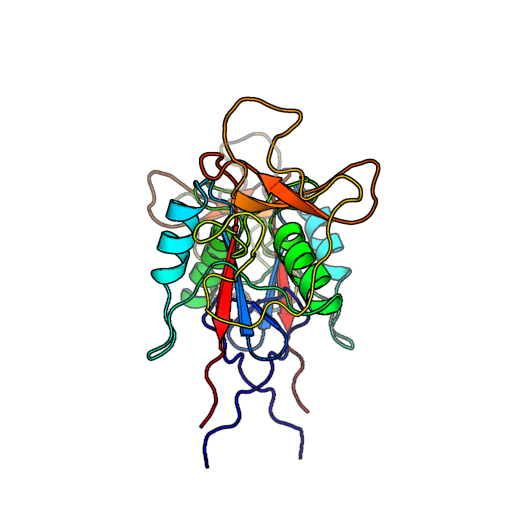RO B 1 145 ? 5.105 11.516 1.146 1 95.5 145 PRO B C 1
ATOM 2477 O O . PRO B 1 145 ? 5.344 12.383 1.988 1 95.5 145 PRO B O 1
ATOM 2480 N N . PHE B 1 146 ? 3.863 11.102 0.845 1 96.88 146 PHE B N 1
ATOM 2481 C CA . PHE B 1 146 ? 2.762 11.789 1.506 1 96.88 146 PHE B CA 1
ATOM 2482 C C . PHE B 1 146 ? 1.516 10.914 1.533 1 96.88 146 PHE B C 1
ATOM 2484 O O . PHE B 1 146 ? 1.453 9.891 0.843 1 96.88 146 PHE B O 1
ATOM 2491 N N . VAL B 1 147 ? 0.654 11.266 2.385 1 97.44 147 VAL B N 1
ATOM 2492 C CA . VAL B 1 147 ? -0.625 10.578 2.529 1 97.44 147 VAL B CA 1
ATOM 2493 C C . VAL B 1 147 ? -1.766 11.531 2.18 1 97.44 147 VAL B C 1
ATOM 2495 O O . VAL B 1 147 ? -1.793 12.68 2.645 1 97.44 147 VAL B O 1
ATOM 2498 N N . CYS B 1 148 ? -2.682 11.062 1.295 1 98.56 148 CYS B N 1
ATOM 2499 C CA . CYS B 1 148 ? -3.889 11.805 0.95 1 98.56 148 CYS B CA 1
ATOM 2500 C C . CYS B 1 148 ? -5.09 11.289 1.73 1 98.56 148 CYS B C 1
ATOM 2502 O O . CYS B 1 148 ? -5.129 10.117 2.119 1 98.56 148 CYS B O 1
ATOM 2504 N N . LYS B 1 149 ? -5.996 12.195 1.933 1 98.31 149 LYS B N 1
ATOM 2505 C CA . LYS B 1 149 ? -7.219 11.906 2.676 1 98.31 149 LYS B CA 1
ATOM 2506 C C . LYS B 1 149 ? -8.438 12.508 1.982 1 98.31 149 LYS B C 1
ATOM 2508 O O . LYS B 1 149 ? -8.375 13.633 1.474 1 98.31 149 LYS B O 1
ATOM 2513 N N . ILE B 1 150 ? -9.555 11.75 1.914 1 96.25 150 ILE B N 1
ATOM 2514 C CA . ILE B 1 150 ? -10.812 12.234 1.356 1 96.25 150 ILE B CA 1
ATOM 2515 C C . ILE B 1 150 ? -11.984 11.602 2.107 1 96.25 150 ILE B C 1
ATOM 2517 O O . ILE B 1 150 ? -11.906 10.453 2.539 1 96.25 150 ILE B O 1
ATOM 2521 N N . ALA B 1 151 ? -13 12.422 2.266 1 92.31 151 ALA B N 1
ATOM 2522 C CA . ALA B 1 151 ? -14.188 11.875 2.916 1 92.31 151 ALA B CA 1
ATOM 2523 C C 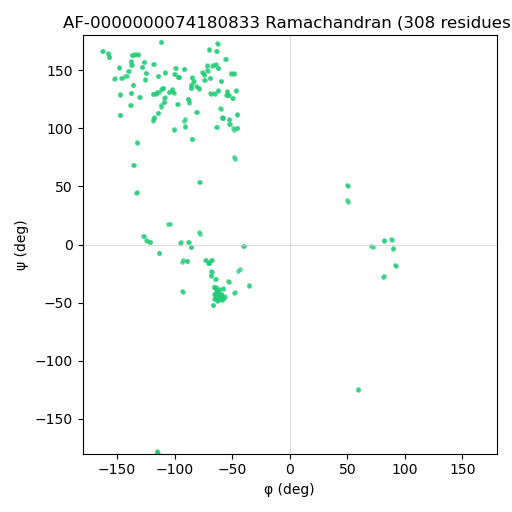. ALA B 1 151 ? -14.781 10.734 2.1 1 92.31 151 ALA B C 1
ATOM 2525 O O . ALA B 1 151 ? -14.844 10.812 0.869 1 92.31 151 ALA B O 1
ATOM 2526 N N . SER B 1 152 ? -15.102 9.625 2.812 1 86.44 152 SER B N 1
ATOM 2527 C CA . SER B 1 152 ? -15.711 8.492 2.127 1 86.44 152 SER B CA 1
ATOM 2528 C C . SER B 1 152 ? -17.094 8.852 1.577 1 86.44 152 SER B C 1
ATOM 2530 O O . SER B 1 152 ? -17.688 9.852 1.988 1 86.44 152 SER B O 1
ATOM 2532 N N . LEU B 1 153 ? -17.469 8.086 0.512 1 75.56 153 LEU B N 1
ATOM 2533 C CA . LEU B 1 153 ? -18.797 8.32 -0.048 1 75.56 153 LEU B CA 1
ATOM 2534 C C . LEU B 1 153 ? -19.875 8.117 1.008 1 75.56 153 LEU B C 1
ATOM 2536 O O . LEU B 1 153 ? -19.812 7.16 1.789 1 75.56 153 LEU B O 1
ATOM 2540 N N . THR B 1 154 ? -20.547 9.234 1.499 1 58.22 154 THR B N 1
ATOM 2541 C CA . THR B 1 154 ? -21.703 9.086 2.377 1 58.22 154 THR B CA 1
ATOM 2542 C C . THR B 1 154 ? -22.844 8.367 1.653 1 58.22 154 THR B C 1
ATOM 2544 O O . THR B 1 154 ? -23.125 8.656 0.488 1 58.22 154 THR B O 1
ATOM 2547 N N . ILE B 1 155 ? -23.078 7.102 1.858 1 47.84 155 ILE B N 1
ATOM 2548 C CA . ILE B 1 155 ? -24.328 6.555 1.335 1 47.84 155 ILE B CA 1
ATOM 2549 C C . ILE B 1 155 ? -25.5 7.473 1.707 1 47.84 155 ILE B C 1
ATOM 2551 O O . ILE B 1 155 ? -25.75 7.719 2.889 1 47.84 155 ILE B O 1
ATOM 2555 N N . HIS B 1 156 ? -25.625 8.578 1.09 1 40 156 HIS B N 1
ATOM 2556 C CA . HIS B 1 156 ? -26.938 9.164 1.299 1 40 156 HIS B CA 1
ATOM 2557 C C . HIS B 1 156 ? -28.031 8.297 0.675 1 40 156 HIS B C 1
ATOM 2559 O O . HIS B 1 156 ? -27.797 7.625 -0.331 1 40 156 HIS B O 1
#

Organism: NCBI:txid286419

Nearest PDB structures (foldseek):
  4wqq-assembly2_D  TM=9.152E-01  e=1.311E-12  Pseudocnus echinatus
  2ox9-assembly4_D  TM=8.635E-01  e=4.302E-10  Mus musculus
  2ox8-assembly4_D  TM=8.743E-01  e=4.067E-10  Homo sapiens
  7l64-assembly1_A  TM=8.542E-01  e=2.469E-08  Homo sapiens
  7t4r-assembly1_A  TM=7.649E-01  e=6.117E-06  Homo sapiens

pLDDT: mean 86.32, std 16.11, range [28.25, 98.81]